Protein AF-0000000067801555 (afdb_homodimer)

Nearest PDB structures (foldseek):
  6cxb-assembly1_A  TM=4.066E-01  e=4.190E-01  Pseudomonas aeruginosa LESB58
  7xy1-assembly1_A  TM=2.053E-01  e=1.220E+00  Klebsiella phage Kp9
  8jmq-assembly1_B  TM=1.786E-01  e=8.708E-01  Asparagus officinalis
  6cxb-assembly1_A  TM=4.066E-01  e=2.885E-01  Pseudomonas aeruginosa LESB58
  6cl5-assembly2_F  TM=4.052E-01  e=6.369E-01  Pseudomonas aeruginosa LESB58

Foldseek 3Di:
DPPPPPPPPPPPPPPVPPPPPPPPPQPLPADPFVFPCCPDDPFQKTKTKDADADPQKDFDDKDWDKFAFDAQAKDKDKDKDADDQQKFWGMKMKMFGRNFKDKGWRDDHGGGRMTMMMIIGPHRDMGGGIMMIIMTHGDPPPD/DPPPPPPPPPPPPPPVPPPPPPPPPLPLPADPFPFPCCPDDPFQKTKTKDADADPQKDFDDKDWDKFAFDAQAKDKDKDKDADDQQKFWGMKMKMFGRNFKDKGWRDDHGGGRMTMMMIIGPHRDMGGGIMIIIMTHGDPPPD

Sequence (286 aa):
MMMLVVLLVTIAAAVHTNEGQEAKLLNYDAQDSHHFTDADEMGRASRRQWGSVGPDDRLISTTVHTMEALSFFINYQEVTYRGLENTNITMIRTTEPWGSTEVVLLDGGLYHNFVTLGFKSERSSSMTNMAIDIFATINCSNNMMMLVVLLVTIAAAVHTNEGQEAKLLNYDAQDSHHFTDADEMGRASRRQWGSVGPDDRLISTTVHTMEALSFFINYQEVTYRGLENTNITMIRTTEPWGSTEVVLLDGGLYHNFVTLGFKSERSSSMTNMAIDIFATINCSNN

pLDDT: mean 74.43, std 29.82, range [23.55, 98.81]

Solvent-accessible surface area (backbone atoms only — not comparable to full-atom values): 15604 Å² total; per-residue (Å²): 134,87,78,77,76,74,78,73,74,71,73,74,71,75,70,71,74,78,67,75,76,65,76,67,69,76,70,66,59,67,57,86,44,52,62,42,65,52,50,52,92,97,54,54,27,33,34,39,37,39,74,56,81,53,94,78,40,36,75,48,37,41,33,35,38,28,38,45,54,32,88,85,30,62,36,52,40,34,43,30,46,32,50,45,86,48,29,31,25,37,23,41,36,37,37,27,62,64,46,59,58,48,76,29,70,72,42,75,33,74,73,27,36,31,32,29,37,35,40,36,32,42,68,48,29,53,38,66,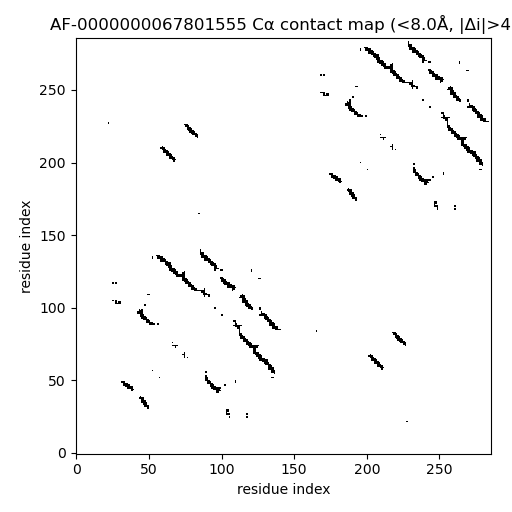56,32,35,38,38,36,25,24,33,71,58,72,72,86,118,134,84,78,74,76,72,75,72,72,70,72,73,72,75,70,73,72,80,66,75,75,62,78,68,71,75,70,66,58,68,57,86,46,51,63,41,65,53,52,55,92,97,55,52,27,34,34,37,34,37,74,57,82,53,94,78,42,38,76,47,37,41,34,35,38,28,37,45,53,31,89,85,29,62,38,51,40,35,41,31,46,33,50,46,86,48,28,31,25,36,23,42,37,37,39,27,63,64,47,60,58,48,77,27,68,72,41,75,34,73,73,26,36,30,32,29,38,35,39,35,33,40,67,49,29,53,38,65,56,30,35,38,39,36,25,24,33,71,57,73,72,85,116

Secondary structure (DSSP, 8-state):
---------------------------------EEE----TTS--EEEEEE---TT-EEEEEEEEEEPPBTTB--EEEEEEE--TTEEEEEEEEEESSS--EEEEEEE-TTSSEEEEEEEPPTT--EEEEEEEEEEEE-----/---------------------------------EEE----TT---EEEEEE---TT-EEEEEEEEEE--BTTB--EEEEEEE--TTEEEEEEEEEESSS--EEEEEEE-TTSSEEEEEEEPPTT--EEEEEEEEEEEE-----

Structure (mmCIF, N/CA/C/O backbone):
data_AF-0000000067801555-model_v1
#
loop_
_entity.id
_entity.type
_entity.pdbx_description
1 polymer 'Uncharacterized protein LOC118277185'
#
loop_
_atom_site.group_PDB
_atom_site.id
_atom_site.type_symbol
_atom_site.label_atom_id
_atom_site.label_alt_id
_atom_site.label_comp_id
_atom_site.label_asym_id
_atom_site.label_entity_id
_atom_site.label_seq_id
_atom_site.pdbx_PDB_ins_code
_atom_site.Cartn_x
_atom_site.Cartn_y
_atom_site.Cartn_z
_atom_site.occupancy
_atom_site.B_iso_or_equiv
_atom_site.auth_seq_id
_atom_site.auth_comp_id
_atom_site.auth_asym_id
_atom_site.auth_atom_id
_atom_site.pdbx_PDB_model_num
ATOM 1 N N . MET A 1 1 ? 64.5 -8.555 25.062 1 27.23 1 MET A N 1
ATOM 2 C CA . MET A 1 1 ? 63.656 -8.703 23.891 1 27.23 1 MET A CA 1
ATOM 3 C C . MET A 1 1 ? 62.188 -8.664 24.266 1 27.23 1 MET A C 1
ATOM 5 O O . MET A 1 1 ? 61.688 -9.531 24.984 1 27.23 1 MET A O 1
ATOM 9 N N . MET A 1 2 ? 61.594 -7.395 24.547 1 30.59 2 MET A N 1
ATOM 10 C CA . MET A 1 2 ? 60.281 -7.051 25.031 1 30.59 2 MET A CA 1
ATOM 11 C C . MET A 1 2 ? 59.219 -7.445 24.016 1 30.59 2 MET A C 1
ATOM 13 O O . MET A 1 2 ? 59.188 -6.93 22.906 1 30.59 2 MET A O 1
ATOM 17 N N . MET A 1 3 ? 58.812 -8.773 24.016 1 28.72 3 MET A N 1
ATOM 18 C CA . MET A 1 3 ? 57.875 -9.352 23.062 1 28.72 3 MET A CA 1
ATOM 19 C C . MET A 1 3 ? 56.5 -8.672 23.172 1 28.72 3 MET A C 1
ATOM 21 O O . MET A 1 3 ? 55.938 -8.602 24.25 1 28.72 3 MET A O 1
ATOM 25 N N . LEU A 1 4 ? 56.219 -7.73 22.281 1 32.25 4 LEU A N 1
ATOM 26 C CA . LEU A 1 4 ? 55 -6.922 22.078 1 32.25 4 LEU A CA 1
ATOM 27 C C . LEU A 1 4 ? 53.812 -7.809 21.797 1 32.25 4 LEU A C 1
ATOM 29 O O . LEU A 1 4 ? 53.781 -8.547 20.812 1 32.25 4 LEU A O 1
ATOM 33 N N . VAL A 1 5 ? 53.219 -8.391 22.828 1 31.47 5 VAL A N 1
ATOM 34 C CA . VAL A 1 5 ? 52.031 -9.234 22.75 1 31.47 5 VAL A CA 1
ATOM 35 C C . VAL A 1 5 ? 50.875 -8.453 22.125 1 31.47 5 VAL A C 1
ATOM 37 O O . VAL A 1 5 ? 50.469 -7.418 22.656 1 31.47 5 VAL A O 1
ATOM 40 N N . VAL A 1 6 ? 50.906 -8.383 20.797 1 30.48 6 VAL A N 1
ATOM 41 C CA . VAL A 1 6 ? 49.812 -7.754 20.047 1 30.48 6 VAL A CA 1
ATOM 42 C C . VAL A 1 6 ? 48.5 -8.445 20.359 1 30.48 6 VAL A C 1
ATOM 44 O O . VAL A 1 6 ? 48.375 -9.664 20.25 1 30.48 6 VAL A O 1
ATOM 47 N N . LEU A 1 7 ? 47.812 -7.965 21.375 1 27.56 7 LEU A N 1
ATOM 48 C CA . LEU A 1 7 ? 46.438 -8.367 21.766 1 27.56 7 LEU A CA 1
ATOM 49 C C . LEU A 1 7 ? 45.5 -8.32 20.562 1 27.56 7 LEU A C 1
ATOM 51 O O . LEU A 1 7 ? 45.25 -7.25 20 1 27.56 7 LEU A O 1
ATOM 55 N N . LEU A 1 8 ? 45.625 -9.344 19.719 1 25.41 8 LEU A N 1
ATOM 56 C CA . LEU A 1 8 ? 44.688 -9.477 18.594 1 25.41 8 LEU A CA 1
ATOM 57 C C . LEU A 1 8 ? 43.25 -9.547 19.078 1 25.41 8 LEU A C 1
ATOM 59 O O . LEU A 1 8 ? 42.906 -10.453 19.844 1 25.41 8 LEU A O 1
ATOM 63 N N . VAL A 1 9 ? 42.719 -8.383 19.344 1 32.47 9 VAL A N 1
ATOM 64 C CA . VAL A 1 9 ? 41.312 -8.32 19.656 1 32.47 9 VAL A CA 1
ATOM 65 C C . VAL A 1 9 ? 40.5 -8.977 18.547 1 32.47 9 VAL A C 1
ATOM 67 O O . VAL A 1 9 ? 40.562 -8.555 17.391 1 32.47 9 VAL A O 1
ATOM 70 N N . THR A 1 10 ? 40.469 -10.297 18.453 1 27.86 10 THR A N 1
ATOM 71 C CA . THR A 1 10 ? 39.594 -10.961 17.5 1 27.86 10 THR A CA 1
ATOM 72 C C . THR A 1 10 ? 38.156 -10.492 17.688 1 27.86 10 THR A C 1
ATOM 74 O O . THR A 1 10 ? 37.656 -10.438 18.797 1 27.86 10 THR A O 1
ATOM 77 N N . ILE A 1 11 ? 37.875 -9.359 17.031 1 28.36 11 ILE A N 1
ATOM 78 C CA . ILE A 1 11 ? 36.469 -8.977 16.891 1 28.36 11 ILE A CA 1
ATOM 79 C C . ILE A 1 11 ? 35.656 -10.195 16.469 1 28.36 11 ILE A C 1
ATOM 81 O O . ILE A 1 11 ? 35.969 -10.836 15.461 1 28.36 11 ILE A O 1
ATOM 85 N N . ALA A 1 12 ? 35.344 -11.023 17.344 1 25.58 12 ALA A N 1
ATOM 86 C CA . ALA A 1 12 ? 34.375 -12.047 17 1 25.58 12 ALA A CA 1
ATOM 87 C C . ALA A 1 12 ? 33.156 -11.445 16.266 1 25.58 12 ALA A C 1
ATOM 89 O O . ALA A 1 12 ? 32.5 -10.547 16.781 1 25.58 12 ALA A O 1
ATOM 90 N N . ALA A 1 13 ? 33.25 -11.281 14.969 1 26.75 13 ALA A N 1
ATOM 91 C CA . ALA A 1 13 ? 32.125 -11.055 14.086 1 26.75 13 ALA A CA 1
ATOM 92 C C . ALA A 1 13 ? 30.969 -12.008 14.414 1 26.75 13 ALA A C 1
ATOM 94 O O . ALA A 1 13 ? 31.109 -13.227 14.281 1 26.75 13 ALA A O 1
ATOM 95 N N . ALA A 1 14 ? 30.312 -11.797 15.531 1 26.69 14 ALA A N 1
ATOM 96 C CA . ALA A 1 14 ? 29.141 -12.672 15.664 1 26.69 14 ALA A CA 1
ATOM 97 C C . ALA A 1 14 ? 28.391 -12.773 14.344 1 26.69 14 ALA A C 1
ATOM 99 O O . ALA A 1 14 ? 27.938 -11.766 13.797 1 26.69 14 ALA A O 1
ATOM 100 N N . VAL A 1 15 ? 28.812 -13.516 13.406 1 25.48 15 VAL A N 1
ATOM 101 C CA . VAL A 1 15 ? 28.047 -14.023 12.273 1 25.48 15 VAL A CA 1
ATOM 102 C C . VAL A 1 15 ? 26.641 -14.43 12.742 1 25.48 15 VAL A C 1
ATOM 104 O O . VAL A 1 15 ? 26.5 -15.359 13.539 1 25.48 15 VAL A O 1
ATOM 107 N N . HIS A 1 16 ? 25.875 -13.477 13.266 1 27.91 16 HIS A N 1
ATOM 108 C CA . HIS A 1 16 ? 24.531 -14 13.539 1 27.91 16 HIS A CA 1
ATOM 109 C C . HIS A 1 16 ? 24.031 -14.859 12.383 1 27.91 16 HIS A C 1
ATOM 111 O O . HIS A 1 16 ? 24.203 -14.5 11.211 1 27.91 16 HIS A O 1
ATOM 117 N N . THR A 1 17 ? 24.25 -16.062 12.406 1 24.5 17 THR A N 1
ATOM 118 C CA . THR A 1 17 ? 23.609 -17.094 11.578 1 24.5 17 THR A CA 1
ATOM 119 C C . THR A 1 17 ? 22.219 -16.641 11.133 1 24.5 17 THR A C 1
ATOM 121 O O . THR A 1 17 ? 21.516 -15.938 11.875 1 24.5 17 THR A O 1
ATOM 124 N N . ASN A 1 18 ? 22.078 -16.328 9.883 1 24.42 18 ASN A N 1
ATOM 125 C CA . ASN A 1 18 ? 20.953 -16.094 8.984 1 24.42 18 ASN A CA 1
ATOM 126 C C . ASN A 1 18 ? 19.781 -17.016 9.297 1 24.42 18 ASN A C 1
ATOM 128 O O . ASN A 1 18 ? 19.766 -18.172 8.852 1 24.42 18 ASN A O 1
ATOM 132 N N . GLU A 1 19 ? 19.438 -17.188 10.555 1 26.19 19 GLU A N 1
ATOM 133 C CA . GLU A 1 19 ? 18.281 -18.047 10.797 1 26.19 19 GLU A CA 1
ATOM 134 C C . GLU A 1 19 ? 17.203 -17.844 9.719 1 26.19 19 GLU A C 1
ATOM 136 O O . GLU A 1 19 ? 17 -16.719 9.25 1 26.19 19 GLU A O 1
ATOM 141 N N . GLY A 1 20 ? 16.953 -18.828 8.906 1 23.55 20 GLY A N 1
ATOM 142 C CA . GLY A 1 20 ? 15.883 -19.031 7.945 1 23.55 20 GLY A CA 1
ATOM 143 C C . GLY A 1 20 ? 14.586 -18.344 8.344 1 23.55 20 GLY A C 1
ATOM 144 O O . GLY A 1 20 ? 14.023 -18.641 9.398 1 23.55 20 GLY A O 1
ATOM 145 N N . GLN A 1 21 ? 14.578 -17.109 8.305 1 24.38 21 GLN A N 1
ATOM 146 C CA . GLN A 1 21 ? 13.328 -16.438 8.664 1 24.38 21 GLN A CA 1
ATOM 147 C C . GLN A 1 21 ? 12.125 -17.25 8.203 1 24.38 21 GLN A C 1
ATOM 149 O O . GLN A 1 21 ? 11.891 -17.406 7.004 1 24.38 21 GLN A O 1
ATOM 154 N N . GLU A 1 22 ? 11.789 -18.391 8.836 1 24.69 22 GLU A N 1
ATOM 155 C CA . GLU A 1 22 ? 10.539 -19.109 8.602 1 24.69 22 GLU A CA 1
ATOM 156 C C . GLU A 1 22 ? 9.414 -18.156 8.219 1 24.69 22 GLU A C 1
ATOM 158 O O . GLU A 1 22 ? 9.305 -17.062 8.766 1 24.69 22 GLU A O 1
ATOM 163 N N . ALA A 1 23 ? 8.93 -18.172 7.027 1 26.39 23 ALA A N 1
ATOM 164 C CA . ALA A 1 23 ? 7.645 -17.562 6.711 1 26.39 23 ALA A CA 1
ATOM 165 C C . ALA A 1 23 ? 6.707 -17.594 7.918 1 26.39 23 ALA A C 1
ATOM 167 O O . ALA A 1 23 ? 6.391 -18.672 8.43 1 26.39 23 ALA A O 1
ATOM 168 N N . LYS A 1 24 ? 6.949 -16.844 8.891 1 28.97 24 LYS A N 1
ATOM 169 C CA . LYS A 1 24 ? 5.941 -16.844 9.953 1 28.97 24 LYS A CA 1
ATOM 170 C C . LYS A 1 24 ? 4.562 -17.188 9.391 1 28.97 24 LYS A C 1
ATOM 172 O O . LYS A 1 24 ? 4.066 -16.516 8.492 1 28.97 24 LYS A O 1
ATOM 177 N N . LEU A 1 25 ? 4.18 -18.312 9.258 1 25.44 25 LEU A N 1
ATOM 178 C CA . LEU A 1 25 ? 2.779 -18.656 9.07 1 25.44 25 LEU A CA 1
ATOM 179 C C . LEU A 1 25 ? 1.862 -17.578 9.625 1 25.44 25 LEU A C 1
ATOM 181 O O . LEU A 1 25 ? 2.004 -17.172 10.773 1 25.44 25 LEU A O 1
ATOM 185 N N . LEU A 1 26 ? 1.582 -16.641 8.727 1 32.19 26 LEU A N 1
ATOM 186 C CA . LEU A 1 26 ? 0.62 -15.57 8.984 1 32.19 26 LEU A CA 1
ATOM 187 C C . LEU A 1 26 ? -0.418 -16.016 10.008 1 32.19 26 LEU A C 1
ATOM 189 O O . LEU A 1 26 ? -1.128 -17 9.797 1 32.19 26 LEU A O 1
ATOM 193 N N . ASN A 1 27 ? 0.03 -16.172 11.25 1 28.5 27 ASN A N 1
ATOM 194 C CA . ASN A 1 27 ? -1.05 -16.344 12.211 1 28.5 27 ASN A CA 1
ATOM 195 C C . ASN A 1 27 ? -2.129 -15.273 12.039 1 28.5 27 ASN A C 1
ATOM 197 O O . ASN A 1 27 ? -1.919 -14.109 12.383 1 28.5 27 ASN A O 1
ATOM 201 N N . TYR A 1 28 ? -2.932 -15.398 11.023 1 32.59 28 TYR A N 1
ATOM 202 C CA . TYR A 1 28 ? -4.168 -14.641 10.852 1 32.59 28 TYR A CA 1
ATOM 203 C C . TYR A 1 28 ? -4.973 -14.617 12.148 1 32.59 28 TYR A C 1
ATOM 205 O O . TYR A 1 28 ? -6.008 -15.281 12.258 1 32.59 28 TYR A O 1
ATOM 213 N N . ASP A 1 29 ? -4.266 -14.75 13.258 1 30.52 29 ASP A N 1
ATOM 214 C CA . ASP A 1 29 ? -5.109 -14.57 14.438 1 30.52 29 ASP A CA 1
ATOM 215 C C . ASP A 1 29 ? -5.844 -13.234 14.391 1 30.52 29 ASP A C 1
ATOM 217 O O . ASP A 1 29 ? -5.219 -12.18 14.258 1 30.52 29 ASP A O 1
ATOM 221 N N . ALA A 1 30 ? -7.043 -13.234 13.938 1 32.69 30 ALA A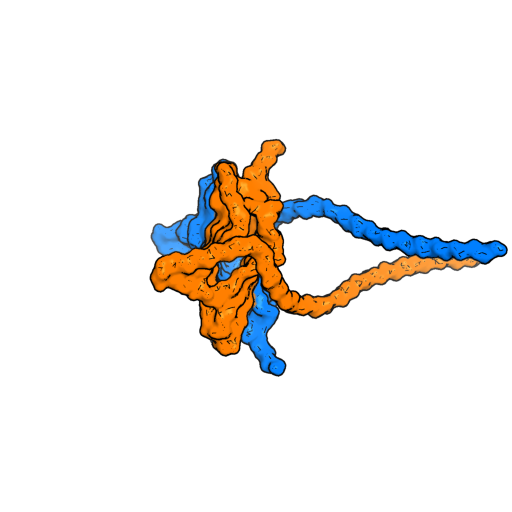 N 1
ATOM 222 C CA . ALA A 1 30 ? -8.016 -12.156 13.805 1 32.69 30 ALA A CA 1
ATOM 223 C C . ALA A 1 30 ? -8 -11.242 15.023 1 32.69 30 ALA A C 1
ATOM 225 O O . ALA A 1 30 ? -8.25 -11.688 16.141 1 32.69 30 ALA A O 1
ATOM 226 N N . GLN A 1 31 ? -7.094 -10.398 15.125 1 31.16 31 GLN A N 1
ATOM 227 C CA . GLN A 1 31 ? -7.426 -9.391 16.125 1 31.16 31 GLN A CA 1
ATOM 228 C C . GLN A 1 31 ? -8.867 -8.922 15.977 1 31.16 31 GLN A C 1
ATOM 230 O O . GLN A 1 31 ? -9.422 -8.945 14.875 1 31.16 31 GLN A O 1
ATOM 235 N N . ASP A 1 32 ? -9.57 -8.688 17.062 1 33.19 32 ASP A N 1
ATOM 236 C CA . ASP A 1 32 ? -10.992 -8.383 17.188 1 33.19 32 ASP A CA 1
ATOM 237 C C . ASP A 1 32 ? -11.422 -7.324 16.188 1 33.19 32 ASP A C 1
ATOM 239 O O . ASP A 1 32 ? -11.258 -6.125 16.422 1 33.19 32 ASP A O 1
ATOM 243 N N . SER A 1 33 ? -11.023 -7.48 14.969 1 39.03 33 SER A N 1
ATOM 244 C CA . SER A 1 33 ? -11.719 -6.648 13.992 1 39.03 33 SER A CA 1
ATOM 245 C C . SER A 1 33 ? -13.227 -6.816 14.094 1 39.03 33 SER A C 1
ATOM 247 O O . SER A 1 33 ? -13.727 -7.926 14.32 1 39.03 33 SER A O 1
ATOM 249 N N . HIS A 1 34 ? -13.859 -5.863 14.625 1 38.94 34 HIS A N 1
ATOM 250 C CA . HIS A 1 34 ? -15.289 -5.992 14.375 1 38.94 34 HIS A CA 1
ATOM 251 C C . HIS A 1 34 ? -15.57 -6.227 12.898 1 38.94 34 HIS A C 1
ATOM 253 O O . HIS A 1 34 ? -15.148 -5.441 12.047 1 38.94 34 HIS A O 1
ATOM 259 N N . HIS A 1 35 ? -15.398 -7.441 12.617 1 42.06 35 HIS A N 1
ATOM 260 C CA . HIS A 1 35 ? -15.859 -7.824 11.281 1 42.06 35 HIS A CA 1
ATOM 261 C C . HIS A 1 35 ? -17.25 -7.273 11.008 1 42.06 35 HIS A C 1
ATOM 263 O O . HIS A 1 35 ? -18.203 -7.574 11.742 1 42.06 35 HIS A O 1
ATOM 269 N N . PHE A 1 36 ? -17.312 -6.066 10.703 1 37.53 36 PHE A N 1
ATOM 270 C CA . PHE A 1 36 ? -18.641 -5.809 10.164 1 37.53 36 PHE A CA 1
ATOM 271 C C . PHE A 1 36 ? -18.859 -6.574 8.859 1 37.53 36 PHE A C 1
ATOM 273 O O . PHE A 1 36 ? -18.047 -6.469 7.934 1 37.53 36 PHE A O 1
ATOM 280 N N . THR A 1 37 ? -18.953 -7.781 9.047 1 39.34 37 THR A N 1
ATOM 281 C CA . THR A 1 37 ? -19.453 -8.422 7.832 1 39.34 37 THR A CA 1
ATOM 282 C C . THR A 1 37 ? -20.656 -7.668 7.273 1 39.34 37 THR A C 1
ATOM 284 O O . THR A 1 37 ? -21.781 -7.832 7.758 1 39.34 37 THR A O 1
ATOM 287 N N . ASP A 1 38 ? -20.703 -6.395 7.395 1 34.19 38 ASP A N 1
ATOM 288 C CA . ASP A 1 38 ? -21.891 -5.961 6.668 1 34.19 38 ASP A CA 1
ATOM 289 C C . ASP A 1 38 ? -21.828 -6.398 5.203 1 34.19 38 ASP A C 1
ATOM 291 O O . ASP A 1 38 ? -21.016 -5.887 4.434 1 34.19 38 ASP A O 1
ATOM 295 N N . ALA A 1 39 ? -21.844 -7.66 5 1 36.66 39 ALA A N 1
ATOM 296 C CA . ALA A 1 39 ? -22.344 -7.98 3.664 1 36.66 39 ALA A CA 1
ATOM 297 C C . ALA A 1 39 ? -23.391 -6.973 3.207 1 36.66 39 ALA A C 1
ATOM 299 O O . ALA A 1 39 ? -24.469 -6.871 3.803 1 36.66 39 ALA A O 1
ATOM 300 N N . ASP A 1 40 ? -23.297 -5.754 3.1 1 40.44 40 ASP A N 1
ATOM 301 C CA . ASP A 1 40 ? -24.5 -5.086 2.623 1 40.44 40 ASP A CA 1
ATOM 302 C C . ASP A 1 40 ? -25.312 -6.004 1.708 1 40.44 40 ASP A C 1
ATOM 304 O O . ASP A 1 40 ? -24.766 -6.949 1.13 1 40.44 40 ASP A O 1
ATOM 308 N N . GLU A 1 41 ? -26.641 -5.402 1.353 1 39.19 41 GLU A N 1
ATOM 309 C CA . GLU A 1 41 ? -27.812 -6.043 0.749 1 39.19 41 GLU A CA 1
ATOM 310 C C . GLU A 1 41 ? -27.391 -7.078 -0.291 1 39.19 41 GLU A C 1
ATOM 312 O O . GLU A 1 41 ? -27.844 -8.227 -0.241 1 39.19 41 GLU A O 1
ATOM 317 N N . MET A 1 42 ? -27.406 -6.836 -1.573 1 43.22 42 MET A N 1
ATOM 318 C CA . MET A 1 42 ? -27.562 -7.738 -2.709 1 43.22 42 MET A CA 1
ATOM 319 C C . MET A 1 42 ? -26.203 -8.242 -3.199 1 43.22 42 MET A C 1
ATOM 321 O O . MET A 1 42 ? -26.141 -9.07 -4.109 1 43.22 42 MET A O 1
ATOM 325 N N . GLY A 1 43 ? -24.688 -7.797 -2.258 1 53.56 43 GLY A N 1
ATOM 326 C CA . GLY A 1 43 ? -23.438 -8.055 -2.953 1 53.56 43 GLY A CA 1
ATOM 327 C C . GLY A 1 43 ? -22.328 -8.531 -2.035 1 53.56 43 GLY A C 1
ATOM 328 O O . GLY A 1 43 ? -22.469 -8.477 -0.811 1 53.56 43 GLY A O 1
ATOM 329 N N . ARG A 1 44 ? -21.375 -9.594 -2.373 1 73 44 ARG A N 1
ATOM 330 C CA . ARG A 1 44 ? -20.266 -10.43 -1.911 1 73 44 ARG A CA 1
ATOM 331 C C . ARG A 1 44 ? -19.125 -9.578 -1.353 1 73 44 ARG A C 1
ATOM 333 O O . ARG A 1 44 ? -18.078 -10.102 -0.982 1 73 44 ARG A O 1
ATOM 340 N N . ALA A 1 45 ? -19.531 -8.172 -0.931 1 81.5 45 ALA A N 1
ATOM 341 C CA . ALA A 1 45 ? -18.469 -7.309 -0.451 1 81.5 45 ALA A CA 1
ATOM 342 C C . ALA A 1 45 ? -18.172 -7.555 1.027 1 81.5 45 ALA A C 1
ATOM 344 O O . ALA A 1 45 ? -19.094 -7.82 1.806 1 81.5 45 ALA A O 1
ATOM 345 N N . SER A 1 46 ? -16.844 -7.586 1.445 1 90.44 46 SER A N 1
ATOM 346 C CA . SER A 1 46 ? -16.391 -7.715 2.828 1 90.44 46 SER A CA 1
ATOM 347 C C . SER A 1 46 ? -15.758 -6.422 3.328 1 90.44 46 SER A C 1
ATOM 349 O O . SER A 1 46 ? -14.969 -5.797 2.619 1 90.44 46 SER A O 1
ATOM 351 N N . ARG A 1 47 ? -16.266 -5.953 4.5 1 92.81 47 ARG A N 1
ATOM 352 C CA . ARG A 1 47 ? -15.727 -4.754 5.137 1 92.81 47 ARG A CA 1
ATOM 353 C C . ARG A 1 47 ? -15.211 -5.062 6.535 1 92.81 47 ARG A C 1
ATOM 355 O O . ARG A 1 47 ? -15.859 -5.766 7.309 1 92.81 47 ARG A O 1
ATOM 362 N N . ARG A 1 48 ? -14.016 -4.664 6.781 1 94.69 48 ARG A N 1
ATOM 363 C CA . ARG A 1 48 ? -13.438 -4.762 8.117 1 94.69 48 ARG A CA 1
ATOM 364 C C . ARG A 1 48 ? -12.984 -3.393 8.617 1 94.69 48 ARG A C 1
ATOM 366 O O . ARG A 1 48 ? -12.547 -2.549 7.836 1 94.69 48 ARG A O 1
ATOM 373 N N . GLN A 1 49 ? -13.195 -3.244 9.891 1 94.75 49 GLN A N 1
ATOM 374 C CA . GLN A 1 49 ? -12.805 -1.973 10.484 1 94.75 49 GLN A CA 1
ATOM 375 C C . GLN A 1 49 ? -12.211 -2.178 11.875 1 94.75 49 GLN A C 1
ATOM 377 O O . GLN A 1 49 ? -12.719 -2.982 12.664 1 94.75 49 GLN A O 1
ATOM 382 N N . TRP A 1 50 ? -11.156 -1.596 12.102 1 97.25 50 TRP A N 1
ATOM 383 C CA . TRP A 1 50 ? -10.531 -1.5 13.414 1 97.25 50 TRP A CA 1
ATOM 384 C C . TRP A 1 50 ? -10.531 -0.06 13.914 1 97.25 50 TRP A C 1
ATOM 386 O O . TRP A 1 50 ? -10.148 0.857 13.188 1 97.25 50 TRP A O 1
ATOM 396 N N . GLY A 1 51 ? -11 0.113 15.086 1 97.31 51 GLY A N 1
ATOM 397 C CA . GLY A 1 51 ? -11.008 1.444 15.672 1 97.31 51 GLY A CA 1
ATOM 398 C C . GLY A 1 51 ? -12.172 2.299 15.211 1 97.31 51 GLY A C 1
ATOM 399 O O . GLY A 1 51 ? -13.117 1.792 14.609 1 97.31 51 GLY A O 1
ATOM 400 N N . SER A 1 52 ? -12.141 3.561 15.633 1 95.19 52 SER A N 1
ATOM 401 C CA . SER A 1 52 ? -13.148 4.555 15.281 1 95.19 52 SER A CA 1
ATOM 402 C C . SER A 1 52 ? -12.523 5.938 15.109 1 95.19 52 SER A C 1
ATOM 404 O O . SER A 1 52 ? -11.484 6.23 15.695 1 95.19 52 SER A O 1
ATOM 406 N N . VAL A 1 53 ? -13.234 6.668 14.242 1 93.94 53 VAL A N 1
ATOM 407 C CA . VAL A 1 53 ? -12.727 8 13.945 1 93.94 53 VAL A CA 1
ATOM 408 C C . VAL A 1 53 ? -13.18 8.984 15.016 1 93.94 53 VAL A C 1
ATOM 410 O O . VAL A 1 53 ? -14.367 9.062 15.336 1 93.94 53 VAL A O 1
ATOM 413 N N . GLY A 1 54 ? -12.25 9.648 15.641 1 92.62 54 GLY A N 1
ATOM 414 C CA . GLY A 1 54 ? -12.57 10.719 16.578 1 92.62 54 GLY A CA 1
ATOM 415 C C . GLY A 1 54 ? -12.719 12.07 15.898 1 92.62 54 GLY A C 1
ATOM 416 O O . GLY A 1 54 ? -12.508 12.188 14.695 1 92.62 54 GLY A O 1
ATOM 417 N N . PRO A 1 55 ? -13.102 13.062 16.703 1 91.25 55 PRO A N 1
ATOM 418 C CA . PRO A 1 55 ? -13.383 14.391 16.156 1 91.25 55 PRO A CA 1
ATOM 419 C C . PRO A 1 55 ? -12.156 15.023 15.492 1 91.25 55 PRO A C 1
ATOM 421 O O . PRO A 1 55 ? -12.297 15.773 14.523 1 91.25 55 PRO A O 1
ATOM 424 N N . ASP A 1 56 ? -10.953 14.711 15.961 1 90.88 56 ASP A N 1
ATOM 425 C CA . ASP A 1 56 ? -9.734 15.352 15.453 1 90.88 56 ASP A CA 1
ATOM 426 C C . ASP A 1 56 ? -9.031 14.453 14.445 1 90.88 56 ASP A C 1
ATOM 428 O O . ASP A 1 56 ? -7.957 14.797 13.938 1 90.88 56 ASP A O 1
ATOM 432 N N . ASP A 1 57 ? -9.688 13.344 14.195 1 93.88 57 ASP A N 1
ATOM 433 C CA . ASP A 1 57 ? -9.07 12.398 13.273 1 93.88 57 ASP A CA 1
ATOM 434 C C . ASP A 1 57 ? -9.312 12.805 11.82 1 93.88 57 ASP A C 1
ATOM 436 O O . ASP A 1 57 ? -10.305 13.461 11.508 1 93.88 57 ASP A O 1
ATOM 440 N N . ARG A 1 58 ? -8.359 12.484 11.008 1 93.88 58 ARG A N 1
ATOM 441 C CA . ARG A 1 58 ? -8.477 12.734 9.57 1 93.88 58 ARG A CA 1
ATOM 442 C C . ARG A 1 58 ? -8.086 11.5 8.773 1 93.88 58 ARG A C 1
ATOM 444 O O . ARG A 1 58 ? -7.305 10.664 9.242 1 93.88 58 ARG A O 1
ATOM 451 N N . LEU A 1 59 ? -8.766 11.438 7.559 1 96.56 59 LEU A N 1
ATOM 452 C CA . LEU A 1 59 ? -8.281 10.477 6.578 1 96.56 59 LEU A CA 1
ATOM 453 C C . LEU A 1 59 ? -6.883 10.852 6.094 1 96.56 59 LEU A C 1
ATOM 455 O O . LEU A 1 59 ? -6.688 11.922 5.52 1 96.56 59 LEU A O 1
ATOM 459 N N . ILE A 1 60 ? -5.918 10.016 6.379 1 96.19 60 ILE A N 1
ATOM 460 C CA . ILE A 1 60 ? -4.551 10.406 6.055 1 96.19 60 ILE A CA 1
ATOM 461 C C . ILE A 1 60 ? -4.078 9.656 4.812 1 96.19 60 ILE A C 1
ATOM 463 O O . ILE A 1 60 ? -3.213 10.133 4.078 1 96.19 60 ILE A O 1
ATOM 467 N N . SER A 1 61 ? -4.609 8.461 4.566 1 97.62 61 SER A N 1
ATOM 468 C CA . SER A 1 61 ? -4.176 7.641 3.439 1 97.62 61 SER A CA 1
ATOM 469 C C . SER A 1 61 ? -5.312 6.766 2.924 1 97.62 61 SER A C 1
ATOM 471 O O . SER A 1 61 ? -6.086 6.215 3.713 1 97.62 61 SER A O 1
ATOM 473 N N . THR A 1 62 ? -5.41 6.656 1.624 1 98.12 62 THR A N 1
ATOM 474 C CA . THR A 1 62 ? -6.301 5.719 0.951 1 98.12 62 THR A CA 1
ATOM 475 C C . THR A 1 62 ? -5.535 4.887 -0.076 1 98.12 62 THR A C 1
ATOM 477 O O . THR A 1 62 ? -4.703 5.422 -0.817 1 98.12 62 THR A O 1
ATOM 480 N N . THR A 1 63 ? -5.742 3.621 -0.036 1 98.5 63 THR A N 1
ATOM 481 C CA . THR A 1 63 ? -5.086 2.705 -0.961 1 98.5 63 THR A CA 1
ATOM 482 C C . THR A 1 63 ? -6.098 1.752 -1.589 1 98.5 63 THR A C 1
ATOM 484 O O . THR A 1 63 ? -6.996 1.252 -0.905 1 98.5 63 THR A O 1
ATOM 487 N N . VAL A 1 64 ? -5.977 1.611 -2.875 1 98.25 64 VAL A N 1
ATOM 488 C CA . VAL A 1 64 ? -6.648 0.513 -3.561 1 98.25 64 VAL A CA 1
ATOM 489 C C . VAL A 1 64 ? -5.617 -0.506 -4.039 1 98.25 64 VAL A C 1
ATOM 491 O O . VAL A 1 64 ? -4.75 -0.187 -4.855 1 98.25 64 VAL A O 1
ATOM 494 N N . HIS A 1 65 ? -5.75 -1.665 -3.479 1 98.5 65 HIS A N 1
ATOM 495 C CA . HIS A 1 65 ? -4.75 -2.695 -3.73 1 98.5 65 HIS A CA 1
ATOM 496 C C . HIS A 1 65 ? -5.348 -3.875 -4.484 1 98.5 65 HIS A C 1
ATOM 498 O O . HIS A 1 65 ? -6.438 -4.348 -4.148 1 98.5 65 HIS A O 1
ATOM 504 N N . THR A 1 66 ? -4.652 -4.254 -5.543 1 97.69 66 THR A N 1
ATOM 505 C CA . THR A 1 66 ? -5.039 -5.43 -6.316 1 97.69 66 THR A CA 1
ATOM 506 C C . THR A 1 66 ? -3.904 -6.453 -6.344 1 97.69 66 THR A C 1
ATOM 508 O O . THR A 1 66 ? -2.756 -6.105 -6.629 1 97.69 66 THR A O 1
ATOM 511 N N . MET A 1 67 ? -4.227 -7.621 -5.973 1 97.31 67 MET A N 1
ATOM 512 C CA . MET A 1 67 ? -3.354 -8.789 -6.062 1 97.31 67 MET A CA 1
ATOM 513 C C . MET A 1 67 ? -3.762 -9.68 -7.23 1 97.31 67 MET A C 1
ATOM 515 O O . MET A 1 67 ? -4.906 -10.133 -7.301 1 97.31 67 MET A O 1
ATOM 519 N N . GLU A 1 68 ? -2.781 -9.906 -8.07 1 94.44 68 GLU A N 1
ATOM 520 C CA . GLU A 1 68 ? -3.098 -10.734 -9.227 1 94.44 68 GLU A CA 1
ATOM 521 C C . GLU A 1 68 ? -3.24 -12.203 -8.836 1 94.44 68 GLU A C 1
ATOM 523 O O . GLU A 1 68 ? -2.654 -12.648 -7.848 1 94.44 68 GLU A O 1
ATOM 528 N N . ALA A 1 69 ? -4.027 -12.914 -9.625 1 94.69 69 ALA A N 1
ATOM 529 C CA . ALA A 1 69 ? -4.219 -14.336 -9.383 1 94.69 69 ALA A CA 1
ATOM 530 C C . ALA A 1 69 ? -2.951 -15.125 -9.703 1 94.69 69 ALA A C 1
ATOM 532 O O . ALA A 1 69 ? -2.23 -14.789 -10.648 1 94.69 69 ALA A O 1
ATOM 533 N N . LEU A 1 70 ? -2.686 -16.125 -8.867 1 89.62 70 LEU A N 1
ATOM 534 C CA . LEU A 1 70 ? -1.67 -17.125 -9.18 1 89.62 70 LEU A CA 1
ATOM 535 C C . LEU A 1 70 ? -2.314 -18.438 -9.586 1 89.62 70 LEU A C 1
ATOM 537 O O . LEU A 1 70 ? -3.232 -18.922 -8.914 1 89.62 70 LEU A O 1
ATOM 541 N N . SER A 1 71 ? -1.799 -18.906 -10.68 1 88.12 71 SER A N 1
ATOM 542 C CA . SER A 1 71 ? -2.383 -20.156 -11.164 1 88.12 71 SER A CA 1
ATOM 543 C C . SER A 1 71 ? -2.205 -21.281 -10.148 1 88.12 71 SER A C 1
ATOM 545 O O . SER A 1 71 ? -1.081 -21.594 -9.742 1 88.12 71 SER A O 1
ATOM 547 N N . PHE A 1 72 ? -3.324 -21.812 -9.688 1 89.62 72 PHE A N 1
ATOM 548 C CA . PHE A 1 72 ? -3.432 -23 -8.867 1 89.62 72 PHE A CA 1
ATOM 549 C C . PHE A 1 72 ? -2.947 -22.734 -7.445 1 89.62 72 PHE A C 1
ATOM 551 O O . PHE A 1 72 ? -2.775 -23.656 -6.652 1 89.62 72 PHE A O 1
ATOM 558 N N . PHE A 1 73 ? -2.637 -21.531 -7.195 1 89.12 73 PHE A N 1
ATOM 559 C CA . PHE A 1 73 ? -2.102 -21.234 -5.871 1 89.12 73 PHE A CA 1
ATOM 560 C C . PHE A 1 73 ? -2.895 -20.125 -5.203 1 89.12 73 PHE A C 1
ATOM 562 O O . PHE A 1 73 ? -3.678 -19.438 -5.859 1 89.12 73 PHE A O 1
ATOM 569 N N . ILE A 1 74 ? -2.781 -20.078 -3.887 1 92.31 74 ILE A N 1
ATOM 570 C CA . ILE A 1 74 ? -3.232 -18.953 -3.08 1 92.31 74 ILE A CA 1
ATOM 571 C C . ILE A 1 74 ? -2.158 -17.875 -3.064 1 92.31 74 ILE A C 1
ATOM 573 O O . ILE A 1 74 ? -0.971 -18.156 -2.914 1 92.31 74 ILE A O 1
ATOM 577 N N . ASN A 1 75 ? -2.572 -16.688 -3.379 1 93.38 75 ASN A N 1
ATOM 578 C CA . ASN A 1 75 ? -1.65 -15.562 -3.279 1 93.38 75 ASN A CA 1
ATOM 579 C C . ASN A 1 75 ? -1.72 -14.898 -1.907 1 93.38 75 ASN A C 1
ATOM 581 O O . ASN A 1 75 ? -2.807 -14.578 -1.421 1 93.38 75 ASN A O 1
ATOM 585 N N . TYR A 1 76 ? -0.568 -14.773 -1.258 1 95.38 76 TYR A N 1
ATOM 586 C CA . TYR A 1 76 ? -0.399 -14.055 -0 1 95.38 76 TYR A CA 1
ATOM 587 C C . TYR A 1 76 ? 0.412 -12.781 -0.206 1 95.38 76 TYR A C 1
ATOM 589 O O . TYR A 1 76 ? 1.469 -12.812 -0.842 1 95.38 76 TYR A O 1
ATOM 597 N N . GLN A 1 77 ? -0.103 -11.703 0.292 1 97.75 77 GLN A N 1
ATOM 598 C CA . GLN A 1 77 ? 0.658 -10.461 0.26 1 97.75 77 GLN A CA 1
ATOM 599 C C . GLN A 1 77 ? 0.478 -9.672 1.554 1 97.75 77 GLN A C 1
ATOM 601 O O . GLN A 1 77 ? -0.535 -9.812 2.24 1 97.75 77 GLN A O 1
ATOM 606 N N . GLU A 1 78 ? 1.487 -8.859 1.875 1 98.38 78 GLU A N 1
ATOM 607 C CA . GLU A 1 78 ? 1.436 -7.906 2.977 1 98.38 78 GLU A CA 1
ATOM 608 C C . GLU A 1 78 ? 1.671 -6.48 2.482 1 98.38 78 GLU A C 1
ATOM 610 O O . GLU A 1 78 ? 2.518 -6.25 1.615 1 98.38 78 GLU A O 1
ATOM 615 N N . VAL A 1 79 ? 0.881 -5.609 2.965 1 98.62 79 VAL A N 1
ATOM 616 C CA . VAL A 1 79 ? 1.065 -4.184 2.699 1 98.62 79 VAL A CA 1
ATOM 617 C C . VAL A 1 79 ? 1.245 -3.432 4.016 1 98.62 79 VAL A C 1
ATOM 619 O O . VAL A 1 79 ? 0.44 -3.578 4.938 1 98.62 79 VAL A O 1
ATOM 622 N N . THR A 1 80 ? 2.287 -2.672 4.121 1 98.75 80 THR A N 1
ATOM 623 C CA . THR A 1 80 ? 2.545 -1.852 5.297 1 98.75 80 THR A CA 1
ATOM 624 C C . THR A 1 80 ? 2.486 -0.367 4.945 1 98.75 80 THR A C 1
ATOM 626 O O . THR A 1 80 ? 3.117 0.074 3.984 1 98.75 80 THR A O 1
ATOM 629 N N . TYR A 1 81 ? 1.636 0.298 5.602 1 98.75 81 TYR A N 1
ATOM 630 C CA . TYR A 1 81 ? 1.645 1.757 5.621 1 98.75 81 TYR A CA 1
ATOM 631 C C . TYR A 1 81 ? 2.42 2.281 6.824 1 98.75 81 TYR A C 1
ATOM 633 O O . TYR A 1 81 ? 2.25 1.789 7.941 1 98.75 81 TYR A O 1
ATOM 641 N N . ARG A 1 82 ? 3.236 3.309 6.551 1 98.75 82 ARG A N 1
ATOM 642 C CA . ARG A 1 82 ? 3.873 4.039 7.645 1 98.75 82 ARG A CA 1
ATOM 643 C C . ARG A 1 82 ? 3.832 5.543 7.395 1 98.75 82 ARG A C 1
ATOM 645 O O . ARG A 1 82 ? 4.215 6.008 6.32 1 98.75 82 ARG A O 1
ATOM 652 N N . GLY A 1 83 ? 3.316 6.238 8.359 1 97.12 83 GLY A N 1
ATOM 653 C CA . GLY A 1 83 ? 3.285 7.691 8.305 1 97.12 83 GLY A CA 1
ATOM 654 C C . GLY A 1 83 ? 4.355 8.352 9.156 1 97.12 83 GLY A C 1
ATOM 655 O O . GLY A 1 83 ? 5.312 7.695 9.57 1 97.12 83 GLY A O 1
ATOM 656 N N . LEU A 1 84 ? 4.184 9.656 9.344 1 92.75 84 LEU A N 1
ATOM 657 C CA . LEU A 1 84 ? 5.086 10.43 10.188 1 92.75 84 LEU A CA 1
ATOM 658 C C . LEU A 1 84 ? 5.121 9.867 11.609 1 92.75 84 LEU A C 1
ATOM 660 O O . LEU A 1 84 ? 4.164 9.227 12.047 1 92.75 84 LEU A O 1
ATOM 664 N N . GLU A 1 85 ? 6.16 10.188 12.305 1 92.19 85 GLU A N 1
ATOM 665 C CA . GLU A 1 85 ? 6.328 9.688 13.664 1 92.19 85 GLU A CA 1
ATOM 666 C C . GLU A 1 85 ? 5.207 10.18 14.578 1 92.19 85 GLU A C 1
ATOM 668 O O . GLU A 1 85 ? 4.766 9.453 15.477 1 92.19 85 GLU A O 1
ATOM 673 N N . ASN A 1 86 ? 4.746 11.297 14.328 1 92.31 86 ASN A N 1
ATOM 674 C CA . ASN A 1 86 ? 3.725 11.875 15.195 1 92.31 86 ASN A CA 1
ATOM 675 C C . ASN A 1 86 ? 2.318 11.508 14.727 1 92.31 86 ASN A C 1
ATOM 677 O O . ASN A 1 86 ? 1.334 12.086 15.195 1 92.31 86 ASN A O 1
ATOM 681 N N . THR A 1 87 ? 2.309 10.664 13.82 1 94.25 87 THR A N 1
ATOM 682 C CA . THR A 1 87 ? 1.025 10.133 13.375 1 94.25 87 THR A CA 1
ATOM 683 C C . THR A 1 87 ? 0.515 9.07 14.344 1 94.25 87 THR A C 1
ATOM 685 O O . THR A 1 87 ? 1.277 8.211 14.781 1 94.25 87 THR A O 1
ATOM 688 N N . ASN A 1 88 ? -0.723 9.172 14.727 1 96.31 88 ASN A N 1
ATOM 689 C CA . ASN A 1 88 ? -1.41 8.188 15.547 1 96.31 88 ASN A CA 1
ATOM 690 C C . ASN A 1 88 ? -2.648 7.637 14.852 1 96.31 88 ASN A C 1
ATOM 692 O O . ASN A 1 88 ? -3.682 8.305 14.789 1 96.31 88 ASN A O 1
ATOM 696 N N . ILE A 1 89 ? -2.537 6.367 14.328 1 97.69 89 ILE A N 1
ATOM 697 C CA . ILE A 1 89 ? -3.645 5.781 13.578 1 97.69 89 ILE A CA 1
ATOM 698 C C . ILE A 1 89 ? -4.812 5.508 14.523 1 97.69 89 ILE A C 1
ATOM 700 O O . ILE A 1 89 ? -4.629 4.945 15.602 1 97.69 89 ILE A O 1
ATOM 704 N N . THR A 1 90 ? -6 5.859 14.125 1 98 90 THR A N 1
ATOM 705 C CA . THR A 1 90 ? -7.156 5.73 15.008 1 98 90 THR A CA 1
ATOM 706 C C . THR A 1 90 ? -8.188 4.777 14.406 1 98 90 THR A C 1
ATOM 708 O O . THR A 1 90 ? -8.992 4.188 15.125 1 98 90 THR A O 1
ATOM 711 N N . MET A 1 91 ? -8.133 4.656 13.164 1 98.19 91 MET A N 1
ATOM 712 C CA . MET A 1 91 ? -9.07 3.738 12.523 1 98.19 91 MET A CA 1
ATOM 713 C C . MET A 1 91 ? -8.492 3.191 11.219 1 98.19 91 MET A C 1
ATOM 715 O O . MET A 1 91 ? -7.852 3.922 10.461 1 98.19 91 MET A O 1
ATOM 719 N N . ILE A 1 92 ? -8.672 1.942 10.953 1 98.31 92 ILE A N 1
ATOM 720 C CA . ILE A 1 92 ? -8.367 1.26 9.703 1 98.31 92 ILE A CA 1
ATOM 721 C C . ILE A 1 92 ? -9.625 0.618 9.141 1 98.31 92 ILE A C 1
ATOM 723 O O . ILE A 1 92 ? -10.352 -0.08 9.852 1 98.31 92 ILE A O 1
ATOM 727 N N . ARG A 1 93 ? -9.883 0.909 7.91 1 97.69 93 ARG A N 1
ATOM 728 C CA . ARG A 1 93 ? -11.039 0.303 7.262 1 97.69 93 ARG A CA 1
ATOM 729 C C . ARG A 1 93 ? -10.648 -0.365 5.949 1 97.69 93 ARG A C 1
ATOM 731 O O . ARG A 1 93 ? -9.938 0.227 5.133 1 97.69 93 ARG A O 1
ATOM 738 N N . THR A 1 94 ? -11.031 -1.57 5.785 1 97.69 94 THR A N 1
ATOM 739 C CA . THR A 1 94 ? -10.828 -2.275 4.523 1 97.69 94 THR A CA 1
ATOM 740 C C . THR A 1 94 ? -12.172 -2.676 3.91 1 97.69 94 THR A C 1
ATOM 742 O O . THR A 1 94 ? -13.094 -3.059 4.625 1 97.69 94 THR A O 1
ATOM 745 N N . THR A 1 95 ? -12.258 -2.521 2.615 1 95.19 95 THR A N 1
ATOM 746 C CA . THR A 1 95 ? -13.438 -2.926 1.869 1 95.19 95 THR A CA 1
ATOM 747 C C . THR A 1 95 ? -13.055 -3.717 0.624 1 95.19 95 THR A C 1
ATOM 749 O O . THR A 1 95 ? -12.305 -3.223 -0.225 1 95.19 95 THR A O 1
ATOM 752 N N . GLU A 1 96 ? -13.492 -4.855 0.52 1 93.75 96 GLU A N 1
ATOM 753 C CA . GLU A 1 96 ? -13.289 -5.688 -0.661 1 93.75 96 GLU A CA 1
ATOM 754 C C . GLU A 1 96 ? -14.617 -5.977 -1.364 1 93.75 96 GLU A C 1
ATOM 756 O O . GLU A 1 96 ? -15.562 -6.465 -0.743 1 93.75 96 GLU A O 1
ATOM 761 N N . PRO A 1 97 ? -14.648 -5.746 -2.631 1 89.75 97 PRO A N 1
ATOM 762 C CA . PRO A 1 97 ? -15.938 -5.816 -3.328 1 89.75 97 PRO A CA 1
ATOM 763 C C . PRO A 1 97 ? -16.438 -7.246 -3.488 1 89.75 97 PRO A C 1
ATOM 765 O O . PRO A 1 97 ? -17.656 -7.469 -3.578 1 89.75 97 PRO A O 1
ATOM 768 N N . TRP A 1 98 ? -15.633 -8.258 -3.486 1 88.56 98 TRP A N 1
ATOM 769 C CA . TRP A 1 98 ? -16.062 -9.602 -3.846 1 88.56 98 TRP A CA 1
ATOM 770 C C . TRP A 1 98 ? -16.156 -10.492 -2.611 1 88.56 98 TRP A C 1
ATOM 772 O O . TRP A 1 98 ? -16.703 -11.594 -2.672 1 88.56 98 TRP A O 1
ATOM 782 N N . GLY A 1 99 ? -15.648 -10.156 -1.515 1 86.94 99 GLY A N 1
ATOM 783 C CA . GLY A 1 99 ? -15.734 -10.883 -0.26 1 86.94 99 GLY A CA 1
ATOM 784 C C . GLY A 1 99 ? -14.953 -12.18 -0.268 1 86.94 99 GLY A C 1
ATOM 785 O O . GLY A 1 99 ? -15.266 -13.109 0.482 1 86.94 99 GLY A O 1
ATOM 786 N N . SER A 1 100 ? -14.023 -12.305 -1.136 1 88.38 100 SER A N 1
ATOM 787 C CA . SER A 1 100 ? -13.305 -13.57 -1.298 1 88.38 100 SER A CA 1
ATOM 788 C C . SER A 1 100 ? -11.938 -13.508 -0.625 1 88.38 100 SER A C 1
ATOM 790 O O . SER A 1 100 ? -11.242 -14.523 -0.539 1 88.38 100 SER A O 1
ATOM 792 N N . THR A 1 101 ? -11.578 -12.375 -0.155 1 94.19 101 THR A N 1
ATOM 793 C CA . THR A 1 101 ? -10.234 -12.211 0.379 1 94.19 101 THR A CA 1
ATOM 794 C C . THR A 1 101 ? -10.258 -12.156 1.903 1 94.19 101 THR A C 1
ATOM 796 O O . THR A 1 101 ? -11.094 -11.461 2.488 1 94.19 101 THR A O 1
ATOM 799 N N . GLU A 1 102 ? -9.414 -12.93 2.494 1 94.75 102 GLU A N 1
ATOM 800 C CA . GLU A 1 102 ? -9.195 -12.805 3.932 1 94.75 102 GLU A CA 1
ATOM 801 C C . GLU A 1 102 ? -8.211 -11.68 4.246 1 94.75 102 GLU A C 1
ATOM 803 O O . GLU A 1 102 ? -7.141 -11.594 3.637 1 94.75 102 GLU A O 1
ATOM 808 N N . VAL A 1 103 ? -8.625 -10.82 5.152 1 96.25 103 VAL A N 1
ATOM 809 C CA . VAL A 1 103 ? -7.805 -9.688 5.559 1 96.25 103 VAL A CA 1
ATOM 810 C C . VAL A 1 103 ? -7.484 -9.789 7.047 1 96.25 103 VAL A C 1
ATOM 812 O O . VAL A 1 103 ? -8.375 -10.008 7.867 1 96.25 103 VAL A O 1
ATOM 815 N N . VAL A 1 104 ? -6.16 -9.609 7.414 1 96.25 104 VAL A N 1
ATOM 816 C CA . VAL A 1 104 ? -5.754 -9.672 8.812 1 96.25 104 VAL A CA 1
ATOM 817 C C . VAL A 1 104 ? -4.824 -8.508 9.133 1 96.25 104 VAL A C 1
ATOM 819 O O . VAL A 1 104 ? -4.059 -8.055 8.281 1 96.25 104 VAL A O 1
ATOM 822 N N . LEU A 1 105 ? -4.945 -7.977 10.297 1 97.06 105 LEU A N 1
ATOM 823 C CA . LEU A 1 105 ? -3.979 -7.02 10.828 1 97.06 105 LEU A CA 1
ATOM 824 C C . LEU A 1 105 ? -2.779 -7.738 11.438 1 97.06 105 LEU A C 1
ATOM 826 O O . LEU A 1 105 ? -2.908 -8.406 12.461 1 97.06 105 LEU A O 1
ATOM 830 N N . LEU A 1 106 ? -1.653 -7.582 10.859 1 97.75 106 LEU A N 1
ATOM 831 C CA . LEU A 1 106 ? -0.493 -8.383 11.234 1 97.75 106 LEU A CA 1
ATOM 832 C C . LEU A 1 106 ? 0.372 -7.645 12.25 1 97.75 106 LEU A C 1
ATOM 834 O O . LEU A 1 106 ? 0.955 -8.266 13.141 1 97.75 106 LEU A O 1
ATOM 838 N N . ASP A 1 107 ? 0.547 -6.363 12.023 1 97.62 107 ASP A N 1
ATOM 839 C CA . ASP A 1 107 ? 1.455 -5.59 12.859 1 97.62 107 ASP A CA 1
ATOM 840 C C . ASP A 1 107 ? 1.041 -4.121 12.906 1 97.62 107 ASP A C 1
ATOM 842 O O . ASP A 1 107 ? 0.368 -3.631 12 1 97.62 107 ASP A O 1
ATOM 846 N N . GLY A 1 108 ? 1.482 -3.422 13.984 1 98.38 108 GLY A N 1
ATOM 847 C CA . GLY A 1 108 ? 1.089 -2.033 14.164 1 98.38 108 GLY A CA 1
ATOM 848 C C . GLY A 1 108 ? -0.403 -1.858 14.375 1 98.38 108 GLY A C 1
ATOM 849 O O . GLY A 1 108 ? -1.011 -2.568 15.18 1 98.38 108 GLY A O 1
ATOM 850 N N . GLY A 1 109 ? -0.948 -0.809 13.641 1 97.62 109 GLY A N 1
ATOM 851 C CA . GLY A 1 109 ? -2.379 -0.595 13.781 1 97.62 109 GLY A CA 1
ATOM 852 C C . GLY A 1 109 ? -2.725 0.589 14.664 1 97.62 109 GLY A C 1
ATOM 853 O O . GLY A 1 109 ? -2.109 1.652 14.555 1 97.62 109 GLY A O 1
ATOM 854 N N . LEU A 1 110 ? -3.756 0.376 15.461 1 97.25 110 LEU A N 1
ATOM 855 C CA . LEU A 1 110 ? -4.258 1.48 16.266 1 97.25 110 LEU A CA 1
ATOM 856 C C . LEU A 1 110 ? -3.186 1.97 17.234 1 97.25 110 LEU A C 1
ATOM 858 O O . LEU A 1 110 ? -2.453 1.166 17.812 1 97.25 110 LEU A O 1
ATOM 862 N N . TYR A 1 111 ? -3.043 3.285 17.297 1 96.06 111 TYR A N 1
ATOM 863 C CA . TYR A 1 111 ? -2.174 4.008 18.219 1 96.06 111 TYR A CA 1
ATOM 864 C C . TYR A 1 111 ? -0.714 3.887 17.797 1 96.06 111 TYR A C 1
ATOM 866 O O . TYR A 1 111 ? 0.188 4.254 18.547 1 96.06 111 TYR A O 1
ATOM 874 N N . HIS A 1 112 ? -0.445 3.357 16.688 1 97.81 112 HIS A N 1
ATOM 875 C CA . HIS A 1 112 ? 0.861 3.363 16.031 1 97.81 112 HIS A CA 1
ATOM 876 C C . HIS A 1 112 ? 0.862 4.266 14.805 1 97.81 112 HIS A C 1
ATOM 878 O O . HIS A 1 112 ? -0.192 4.746 14.375 1 97.81 112 HIS A O 1
ATOM 884 N N . ASN A 1 113 ? 2.053 4.504 14.352 1 97.81 113 ASN A N 1
ATOM 885 C CA . ASN A 1 113 ? 2.135 5.297 13.133 1 97.81 113 ASN A CA 1
ATOM 886 C C . ASN A 1 113 ? 2.262 4.41 11.898 1 97.81 113 ASN A C 1
ATOM 888 O O . ASN A 1 113 ? 2.545 4.902 10.805 1 97.81 113 ASN A O 1
ATOM 892 N N . PHE A 1 114 ? 2.148 3.092 12.062 1 98.62 114 PHE A N 1
ATOM 893 C CA . PHE A 1 114 ? 2.209 2.174 10.93 1 98.62 114 PHE A CA 1
ATOM 894 C C . PHE A 1 114 ? 1.224 1.025 11.109 1 98.62 114 PHE A C 1
ATOM 896 O O . PHE A 1 114 ? 0.738 0.786 12.219 1 98.62 114 PHE A O 1
ATOM 903 N N . VAL A 1 115 ? 0.909 0.391 10.062 1 98.81 115 VAL A N 1
ATOM 904 C CA . VAL A 1 115 ? 0.064 -0.798 10.086 1 98.81 115 VAL A CA 1
ATOM 905 C C . VAL A 1 115 ? 0.469 -1.747 8.961 1 98.81 115 VAL A C 1
ATOM 907 O O . VAL A 1 115 ? 0.773 -1.309 7.852 1 98.81 115 VAL A O 1
ATOM 910 N N . THR A 1 116 ? 0.555 -2.986 9.273 1 98.75 116 THR A N 1
ATOM 911 C CA . THR A 1 116 ? 0.761 -4.047 8.297 1 98.75 116 THR A CA 1
ATOM 912 C C . THR A 1 116 ? -0.487 -4.914 8.172 1 98.75 116 THR A C 1
ATOM 914 O O . THR A 1 116 ? -0.938 -5.512 9.148 1 98.75 116 THR A O 1
ATOM 917 N N . LEU A 1 117 ? -1.007 -4.945 6.965 1 98.69 117 LEU A N 1
ATOM 918 C CA . LEU A 1 117 ? -2.148 -5.801 6.66 1 98.69 117 LEU A CA 1
ATOM 919 C C . LEU A 1 117 ? -1.724 -6.992 5.809 1 98.69 117 LEU A C 1
ATOM 921 O O . LEU A 1 117 ? -0.9 -6.848 4.902 1 98.69 117 LEU A O 1
ATOM 925 N N . GLY A 1 118 ? -2.297 -8.125 6.102 1 98.25 118 GLY A N 1
ATOM 926 C CA . GLY A 1 118 ? -2.123 -9.328 5.301 1 98.25 118 GLY A CA 1
ATOM 927 C C . GLY A 1 118 ? -3.357 -9.695 4.5 1 98.25 118 GLY A C 1
ATOM 928 O O . GLY A 1 118 ? -4.484 -9.547 4.98 1 98.25 118 GLY A O 1
ATOM 929 N N . PHE A 1 119 ? -3.1 -10.148 3.316 1 97.62 119 PHE A N 1
ATOM 930 C CA . PHE A 1 119 ? -4.172 -10.562 2.418 1 97.62 119 PHE A CA 1
ATOM 931 C C . PHE A 1 119 ? -3.957 -11.992 1.938 1 97.62 119 PHE A C 1
ATOM 933 O O . PHE A 1 119 ? -2.836 -12.375 1.602 1 97.62 119 PHE A O 1
ATOM 940 N N . LYS A 1 120 ? -5.004 -12.68 1.977 1 96.06 120 LYS A N 1
ATOM 941 C CA . LYS A 1 120 ? -5.027 -14.039 1.457 1 96.06 120 LYS A CA 1
ATOM 942 C C . LYS A 1 120 ? -6.152 -14.227 0.444 1 96.06 120 LYS A C 1
ATOM 944 O O . LYS A 1 120 ? -7.328 -14.086 0.783 1 96.06 120 LYS A O 1
ATOM 949 N N . SER A 1 121 ? -5.785 -14.547 -0.753 1 94.31 121 SER A N 1
ATOM 950 C CA . SER A 1 121 ? -6.793 -14.758 -1.787 1 94.31 121 SER A CA 1
ATOM 951 C C . SER A 1 121 ? -7.375 -16.172 -1.72 1 94.31 121 SER A C 1
ATOM 953 O O . SER A 1 121 ? -6.859 -17.016 -0.994 1 94.31 121 SER A O 1
ATOM 955 N N . GLU A 1 122 ? -8.5 -16.391 -2.391 1 93.94 122 GLU A N 1
ATOM 956 C CA . GLU A 1 122 ? -8.883 -17.75 -2.75 1 93.94 122 GLU A CA 1
ATOM 957 C C . GLU A 1 122 ? -7.945 -18.328 -3.812 1 93.94 122 GLU A C 1
ATOM 959 O O . GLU A 1 122 ? -7.301 -17.578 -4.547 1 93.94 122 GLU A O 1
ATOM 964 N N . ARG A 1 123 ? -7.82 -19.641 -3.781 1 94.06 123 ARG A N 1
ATOM 965 C CA . ARG A 1 123 ? -6.961 -20.328 -4.746 1 94.06 123 ARG A CA 1
ATOM 966 C C . ARG A 1 123 ? -7.293 -19.891 -6.172 1 94.06 123 ARG A C 1
ATOM 968 O O . ARG A 1 123 ? -8.461 -19.828 -6.551 1 94.06 123 ARG A O 1
ATOM 975 N N . SER A 1 124 ? -6.262 -19.562 -6.957 1 93.75 124 SER A N 1
ATOM 976 C CA . SER A 1 124 ? -6.355 -19.203 -8.367 1 93.75 124 SER A CA 1
ATOM 977 C C . SER A 1 124 ? -7.211 -17.953 -8.562 1 93.75 124 SER A C 1
ATOM 979 O O . SER A 1 124 ? -7.797 -17.75 -9.625 1 93.75 124 SER A O 1
ATOM 981 N N . SER A 1 125 ? -7.387 -17.141 -7.527 1 94.38 125 SER A N 1
ATOM 982 C CA . SER A 1 125 ? -8.219 -15.945 -7.602 1 94.38 125 SER A CA 1
ATOM 983 C C . SER A 1 125 ? -7.41 -14.688 -7.309 1 94.38 125 SER A C 1
ATOM 985 O O . SER A 1 125 ? -6.371 -14.75 -6.648 1 94.38 125 SER A O 1
ATOM 987 N N . SER A 1 126 ? -7.832 -13.648 -7.859 1 94.94 126 SER A N 1
ATOM 988 C CA . SER A 1 126 ? -7.234 -12.352 -7.586 1 94.94 126 SER A CA 1
ATOM 989 C C . SER A 1 126 ? -7.984 -11.617 -6.477 1 94.94 126 SER A C 1
ATOM 991 O O . SER A 1 126 ? -9.086 -12.016 -6.102 1 94.94 126 SER A O 1
ATOM 993 N N . MET A 1 127 ? -7.301 -10.734 -5.836 1 96 127 MET A N 1
ATOM 994 C CA . MET A 1 127 ? -7.961 -9.703 -5.035 1 96 127 MET A CA 1
ATOM 995 C C . MET A 1 127 ? -8.016 -8.383 -5.785 1 96 127 MET A C 1
ATOM 997 O O . MET A 1 127 ? -6.992 -7.723 -5.973 1 96 127 MET A O 1
ATOM 1001 N N . THR A 1 128 ? -9.234 -8.023 -6.145 1 93.69 128 THR A N 1
ATOM 1002 C CA . THR A 1 128 ? -9.344 -6.809 -6.945 1 93.69 128 THR A CA 1
ATOM 1003 C C . THR A 1 128 ? -9.953 -5.676 -6.121 1 93.69 128 THR A C 1
ATOM 1005 O O . THR A 1 128 ? -10.992 -5.852 -5.484 1 93.69 128 THR A O 1
ATOM 1008 N N . ASN A 1 129 ? -9.273 -4.574 -6.109 1 95.62 129 ASN A N 1
ATOM 1009 C CA . ASN A 1 129 ? -9.805 -3.309 -5.617 1 95.62 129 ASN A CA 1
ATOM 1010 C C . ASN A 1 129 ? -10.047 -3.354 -4.109 1 95.62 129 ASN A C 1
ATOM 1012 O O . ASN A 1 129 ? -11.125 -2.971 -3.641 1 95.62 129 ASN A O 1
ATOM 1016 N N . MET A 1 130 ? -9.148 -3.938 -3.48 1 97.5 130 MET A N 1
ATOM 1017 C CA . MET A 1 130 ? -9.188 -3.814 -2.025 1 97.5 130 MET A CA 1
ATOM 1018 C C . MET A 1 130 ? -8.953 -2.369 -1.597 1 97.5 130 MET A C 1
ATOM 1020 O O . MET A 1 130 ? -7.848 -1.845 -1.749 1 97.5 130 MET A O 1
ATOM 1024 N N . ALA A 1 131 ? -10 -1.761 -1.001 1 97.69 131 ALA A N 1
ATOM 1025 C CA . ALA A 1 131 ? -9.852 -0.398 -0.496 1 97.69 131 ALA A CA 1
ATOM 1026 C C . ALA A 1 131 ? -9.359 -0.399 0.947 1 97.69 131 ALA A C 1
ATOM 1028 O O . ALA A 1 131 ? -9.867 -1.145 1.785 1 97.69 131 ALA A O 1
ATOM 1029 N N . ILE A 1 132 ? -8.352 0.364 1.224 1 98.56 132 ILE A N 1
ATOM 1030 C CA . ILE A 1 132 ? -7.789 0.542 2.559 1 98.56 132 ILE A CA 1
ATOM 1031 C C . ILE A 1 132 ? -7.789 2.023 2.926 1 98.56 132 ILE A C 1
ATOM 1033 O O . ILE A 1 132 ? -7.137 2.834 2.264 1 98.56 132 ILE A O 1
ATOM 1037 N N . ASP A 1 133 ? -8.516 2.328 3.963 1 98 133 ASP A N 1
ATOM 1038 C CA . ASP A 1 133 ? -8.555 3.691 4.484 1 98 133 ASP A CA 1
ATOM 1039 C C . ASP A 1 133 ? -7.91 3.766 5.867 1 98 133 ASP A C 1
ATOM 1041 O O . ASP A 1 133 ? -8.234 2.967 6.75 1 98 133 ASP A O 1
ATOM 1045 N N . ILE A 1 134 ? -7.051 4.699 6.023 1 98.56 134 ILE A N 1
ATOM 1046 C CA . ILE A 1 134 ? -6.383 4.887 7.309 1 98.56 134 ILE A CA 1
ATOM 1047 C C . ILE A 1 134 ? -6.66 6.293 7.832 1 98.56 134 ILE A C 1
ATOM 1049 O O . ILE A 1 134 ? -6.355 7.285 7.164 1 98.56 134 ILE A O 1
ATOM 1053 N N . PHE A 1 135 ? -7.25 6.363 9.023 1 97.94 135 PHE A N 1
ATOM 1054 C CA . PHE A 1 135 ? -7.496 7.609 9.742 1 97.94 135 PHE A CA 1
ATOM 1055 C C . PHE A 1 135 ? -6.52 7.766 10.898 1 97.94 135 PHE A C 1
ATOM 1057 O O . PHE A 1 135 ? -6.148 6.785 11.547 1 97.94 135 PHE A O 1
ATOM 1064 N N . ALA A 1 136 ? -6.176 8.977 11.125 1 97.31 136 ALA A N 1
ATOM 1065 C CA . ALA A 1 136 ? -5.203 9.211 12.188 1 97.31 136 ALA A CA 1
ATOM 1066 C C . ALA A 1 136 ? -5.297 10.648 12.711 1 97.31 136 ALA A C 1
ATOM 1068 O O . ALA A 1 136 ? -5.949 11.492 12.094 1 97.31 136 ALA A O 1
ATOM 1069 N N . THR A 1 137 ? -4.688 10.797 13.906 1 95.12 137 THR A N 1
ATOM 1070 C CA . THR A 1 137 ? -4.367 12.125 14.406 1 95.12 137 THR A CA 1
ATOM 1071 C C . THR A 1 137 ? -2.883 12.43 14.219 1 95.12 137 THR A C 1
ATOM 1073 O O . THR A 1 137 ? -2.051 11.523 14.242 1 95.12 137 THR A O 1
ATOM 1076 N N . ILE A 1 138 ? -2.619 13.617 13.797 1 88.88 138 ILE A N 1
ATOM 1077 C CA . ILE A 1 138 ? -1.23 14.062 13.703 1 88.88 138 ILE A CA 1
ATOM 1078 C C . ILE A 1 138 ? -0.931 15.047 14.828 1 88.88 138 ILE A C 1
ATOM 1080 O O . ILE A 1 138 ? -1.529 16.125 14.891 1 88.88 138 ILE A O 1
ATOM 1084 N N . ASN A 1 139 ? -0.083 14.531 15.766 1 78.88 139 ASN A N 1
ATOM 1085 C CA . ASN A 1 139 ? 0.257 15.398 16.891 1 78.88 139 ASN A CA 1
ATOM 1086 C C . ASN A 1 139 ? 1.374 16.375 16.516 1 78.88 139 ASN A C 1
ATOM 1088 O O . ASN A 1 139 ? 2.477 15.953 16.172 1 78.88 139 ASN A O 1
ATOM 1092 N N . CYS A 1 140 ? 1.101 17.406 15.891 1 61.53 140 CYS A N 1
ATOM 1093 C CA . CYS A 1 140 ? 2.094 18.406 15.531 1 61.53 140 CYS A CA 1
ATOM 1094 C C . CYS A 1 140 ? 2.73 19.016 16.781 1 61.53 140 CYS A C 1
ATOM 1096 O O . CYS A 1 140 ? 2.027 19.5 17.672 1 61.53 140 CYS A O 1
ATOM 1098 N N . SER A 1 141 ? 3.602 18.297 17.453 1 49.09 141 SER A N 1
ATOM 1099 C CA . SER A 1 141 ? 4.191 18.969 18.594 1 49.09 141 SER A CA 1
ATOM 1100 C C . SER A 1 141 ? 4.668 20.375 18.234 1 49.09 141 SER A C 1
ATOM 1102 O O . SER A 1 141 ? 5.277 20.562 17.172 1 49.09 141 SER A O 1
ATOM 1104 N N . ASN A 1 142 ? 3.945 21.344 18.578 1 36.41 142 ASN A N 1
ATOM 1105 C CA . ASN A 1 142 ? 4.488 22.688 18.734 1 36.41 142 ASN A CA 1
ATOM 1106 C C . ASN A 1 142 ? 5.855 22.672 19.406 1 36.41 142 ASN A C 1
ATOM 1108 O O . ASN A 1 142 ? 5.961 22.328 20.594 1 36.41 142 ASN A O 1
ATOM 1112 N N . ASN A 1 143 ? 6.77 21.906 18.844 1 28.89 143 ASN A N 1
ATOM 1113 C CA . ASN A 1 143 ? 7.988 22.406 19.469 1 28.89 143 ASN A CA 1
ATOM 1114 C C . ASN A 1 143 ? 8.43 23.734 18.859 1 28.89 143 ASN A C 1
ATOM 1116 O O . ASN A 1 143 ? 8.32 23.922 17.641 1 28.89 143 ASN A O 1
ATOM 1120 N N . MET B 1 1 ? 36.656 -25.234 54.625 1 26.12 1 MET B N 1
ATOM 1121 C CA . MET B 1 1 ? 35.562 -24.297 54.375 1 26.12 1 MET B CA 1
ATOM 1122 C C . MET B 1 1 ? 35.625 -23.781 52.938 1 26.12 1 MET B C 1
ATOM 1124 O O . MET B 1 1 ? 36.469 -22.984 52.562 1 26.12 1 MET B O 1
ATOM 1128 N N . MET B 1 2 ? 35.406 -24.672 51.938 1 29.34 2 MET B N 1
ATOM 1129 C CA . MET B 1 2 ? 35.5 -24.453 50.5 1 29.34 2 MET B CA 1
ATOM 1130 C C . MET B 1 2 ? 34.438 -23.469 50.031 1 29.34 2 MET B C 1
ATOM 1132 O O . MET B 1 2 ? 33.25 -23.688 50.219 1 29.34 2 MET B O 1
ATOM 1136 N N . MET B 1 3 ? 34.812 -22.141 50.156 1 28.55 3 MET B N 1
ATOM 1137 C CA . MET B 1 3 ? 33.938 -21.031 49.781 1 28.55 3 MET B CA 1
ATOM 1138 C C . MET B 1 3 ? 33.5 -21.156 48.312 1 28.55 3 MET B C 1
ATOM 1140 O O . MET B 1 3 ? 34.312 -21.266 47.406 1 28.55 3 MET B O 1
ATOM 1144 N N . LEU B 1 4 ? 32.375 -21.75 48.094 1 32.25 4 LEU B N 1
ATOM 1145 C CA . LEU B 1 4 ? 31.688 -21.953 46.812 1 32.25 4 LEU B CA 1
ATOM 1146 C C . LEU B 1 4 ? 31.375 -20.625 46.156 1 32.25 4 LEU B C 1
ATOM 1148 O O . LEU B 1 4 ? 30.641 -19.797 46.719 1 32.25 4 LEU B O 1
ATOM 1152 N N . VAL B 1 5 ? 32.375 -20.031 45.562 1 31.39 5 VAL B N 1
ATOM 1153 C CA . VAL B 1 5 ? 32.25 -18.781 44.844 1 31.39 5 VAL B CA 1
ATOM 1154 C C . VAL B 1 5 ? 31.156 -18.922 43.781 1 31.39 5 VAL B C 1
ATOM 1156 O O . VAL B 1 5 ? 31.25 -19.781 42.906 1 31.39 5 VAL B O 1
ATOM 1159 N N . VAL B 1 6 ? 29.953 -18.844 44.219 1 31.2 6 VAL B N 1
ATOM 1160 C CA . VAL B 1 6 ? 28.797 -18.828 43.312 1 31.2 6 VAL B CA 1
ATOM 1161 C C . VAL B 1 6 ? 28.953 -17.719 42.281 1 31.2 6 VAL B C 1
ATOM 1163 O O . VAL B 1 6 ? 29.125 -16.547 42.656 1 31.2 6 VAL B O 1
ATOM 1166 N N . LEU B 1 7 ? 29.703 -18 41.281 1 29 7 LEU B N 1
ATOM 1167 C CA . LEU B 1 7 ? 29.844 -17.078 40.156 1 29 7 LEU B CA 1
ATOM 1168 C C . LEU B 1 7 ? 28.484 -16.609 39.656 1 29 7 LEU B C 1
ATOM 1170 O O . LEU B 1 7 ? 27.672 -17.422 39.219 1 29 7 LEU B O 1
ATOM 1174 N N . LEU B 1 8 ? 27.953 -15.688 40.375 1 26.44 8 LEU B N 1
ATOM 1175 C CA . LEU B 1 8 ? 26.734 -15.016 39.969 1 26.44 8 LEU B CA 1
ATOM 1176 C C . LEU B 1 8 ? 26.891 -14.469 38.531 1 26.44 8 LEU B C 1
ATOM 1178 O O . LEU B 1 8 ? 27.766 -13.648 38.281 1 26.44 8 LEU B O 1
ATOM 1182 N N . VAL B 1 9 ? 26.734 -15.367 37.656 1 33.66 9 VAL B N 1
ATOM 1183 C CA . VAL B 1 9 ? 26.703 -14.914 36.25 1 33.66 9 VAL B CA 1
ATOM 1184 C C . VAL B 1 9 ? 25.672 -13.805 36.094 1 33.66 9 VAL B C 1
ATOM 1186 O O . VAL B 1 9 ? 24.484 -14.008 36.375 1 33.66 9 VAL B O 1
ATOM 1189 N N . THR B 1 10 ? 25.953 -12.602 36.531 1 27.77 10 THR B N 1
ATOM 1190 C CA . THR B 1 10 ? 25.094 -11.469 36.25 1 27.77 10 THR B CA 1
ATOM 1191 C C . THR B 1 10 ? 24.781 -11.383 34.75 1 27.77 10 THR B C 1
ATOM 1193 O O . THR B 1 10 ? 25.688 -11.422 33.938 1 27.77 10 THR B O 1
ATOM 1196 N N . ILE B 1 11 ? 23.844 -12.211 34.344 1 28.77 11 ILE B N 1
ATOM 1197 C CA . ILE B 1 11 ? 23.344 -11.977 33 1 28.77 11 ILE B CA 1
ATOM 1198 C C . ILE B 1 11 ? 23.047 -10.492 32.812 1 28.77 11 ILE B C 1
ATOM 1200 O O . ILE B 1 11 ? 22.297 -9.891 33.594 1 28.77 11 ILE B O 1
ATOM 1204 N N . ALA B 1 12 ? 24.016 -9.711 32.688 1 26.97 12 ALA B N 1
ATOM 1205 C CA . ALA B 1 12 ? 23.719 -8.352 32.25 1 26.97 12 ALA B CA 1
ATOM 1206 C C . ALA B 1 12 ? 22.734 -8.359 31.062 1 26.97 12 ALA B C 1
ATOM 1208 O O . ALA B 1 12 ? 23.016 -8.922 30 1 26.97 12 ALA B O 1
ATOM 1209 N N . ALA B 1 13 ? 21.469 -8.523 31.328 1 26.52 13 ALA B N 1
ATOM 1210 C CA . ALA B 1 13 ? 20.422 -8.18 30.359 1 26.52 13 ALA B CA 1
ATOM 1211 C C . ALA B 1 13 ? 20.719 -6.832 29.703 1 26.52 13 ALA B C 1
ATOM 1213 O O . ALA B 1 13 ? 20.766 -5.801 30.375 1 26.52 13 ALA B O 1
ATOM 1214 N N . ALA B 1 14 ? 21.641 -6.809 28.797 1 27.67 14 ALA B N 1
ATOM 1215 C CA . ALA B 1 14 ? 21.75 -5.555 28.047 1 27.67 14 ALA B CA 1
ATOM 1216 C C . ALA B 1 14 ? 20.375 -5 27.688 1 27.67 14 ALA B C 1
ATOM 1218 O O . ALA B 1 14 ? 19.594 -5.664 27 1 27.67 14 ALA B O 1
ATOM 1219 N N . VAL B 1 15 ? 19.688 -4.41 28.562 1 26.98 15 VAL B N 1
ATOM 1220 C CA . VAL B 1 15 ? 18.609 -3.469 28.297 1 26.98 15 VAL B CA 1
ATOM 1221 C C . VAL B 1 15 ? 18.969 -2.594 27.094 1 26.98 15 VAL B C 1
ATOM 1223 O O . VAL B 1 15 ? 19.938 -1.844 27.141 1 26.98 15 VAL B O 1
ATOM 1226 N N . HIS B 1 16 ? 19.078 -3.223 25.938 1 28.52 16 HIS B N 1
ATOM 1227 C CA . HIS B 1 16 ? 19.344 -2.311 24.828 1 28.52 16 HIS B CA 1
ATOM 1228 C C . HIS B 1 16 ? 18.453 -1.074 24.922 1 28.52 16 HIS B C 1
ATOM 1230 O O . HIS B 1 16 ? 17.25 -1.182 25.203 1 28.52 16 HIS B O 1
ATOM 1236 N N . THR B 1 17 ? 18.859 -0.097 25.547 1 24.7 17 THR B N 1
ATOM 1237 C CA . THR B 1 17 ? 18.344 1.264 25.531 1 24.7 17 THR B CA 1
ATOM 1238 C C . THR B 1 17 ? 17.609 1.543 24.203 1 24.7 17 THR B C 1
ATOM 1240 O O . THR B 1 17 ? 17.984 1.005 23.156 1 24.7 17 THR B O 1
ATOM 1243 N N . ASN B 1 18 ? 16.328 1.772 24.297 1 25.58 18 ASN B N 1
ATOM 1244 C CA . ASN B 1 18 ? 15.289 2.285 23.406 1 25.58 18 ASN B CA 1
ATOM 1245 C C . ASN B 1 18 ? 15.812 3.422 22.531 1 25.58 18 ASN B C 1
ATOM 1247 O O . ASN B 1 18 ? 15.898 4.566 22.984 1 25.58 18 ASN B O 1
ATOM 1251 N N . GLU B 1 19 ? 16.953 3.27 21.922 1 25.78 19 GLU B N 1
ATOM 1252 C CA . GLU B 1 19 ? 17.422 4.363 21.078 1 25.78 19 GLU B CA 1
ATOM 1253 C C . GLU B 1 19 ? 16.266 4.98 20.297 1 25.78 19 GLU B C 1
ATOM 1255 O O . GLU B 1 19 ? 15.352 4.277 19.859 1 25.78 19 GLU B O 1
ATOM 1260 N N . GLY B 1 20 ? 15.906 6.188 20.562 1 23.83 20 GLY B N 1
ATOM 1261 C CA . GLY B 1 20 ? 15.031 7.113 19.859 1 23.83 20 GLY B CA 1
ATOM 1262 C C . GLY B 1 20 ? 15.016 6.898 18.359 1 23.83 20 GLY B C 1
ATOM 1263 O O . GLY B 1 20 ? 16.047 7.004 17.703 1 23.83 20 GLY B O 1
ATOM 1264 N N . GLN B 1 21 ? 14.461 5.844 17.984 1 24.94 21 GLN B N 1
ATOM 1265 C CA . GLN B 1 21 ? 14.422 5.57 16.547 1 24.94 21 GLN B CA 1
ATOM 1266 C C . GLN B 1 21 ? 14.258 6.855 15.75 1 24.94 21 GLN B C 1
ATOM 1268 O O . GLN B 1 21 ? 13.211 7.5 15.805 1 24.94 21 GLN B O 1
ATOM 1273 N N . GLU B 1 22 ? 15.266 7.77 15.719 1 25.25 22 GLU B N 1
ATOM 1274 C CA . GLU B 1 22 ? 15.305 8.914 14.82 1 25.25 22 GLU B CA 1
ATOM 1275 C C . GLU B 1 22 ? 14.562 8.617 13.516 1 25.25 22 GLU B C 1
ATOM 1277 O O . GLU B 1 22 ? 14.664 7.516 12.984 1 25.25 22 GLU B O 1
ATOM 1282 N N . ALA B 1 23 ? 13.477 9.227 13.25 1 26.42 23 ALA B N 1
ATOM 1283 C CA . ALA B 1 23 ? 12.953 9.297 11.891 1 26.42 23 ALA B CA 1
ATOM 1284 C C . ALA B 1 23 ? 14.086 9.297 10.867 1 26.42 23 ALA B C 1
ATOM 1286 O O . ALA B 1 23 ? 14.945 10.188 10.875 1 26.42 23 ALA B O 1
ATOM 1287 N N . LYS B 1 24 ? 14.797 8.227 10.711 1 29.42 24 LYS B N 1
ATOM 1288 C CA . LYS B 1 24 ? 15.836 8.258 9.688 1 29.42 24 LYS B CA 1
ATOM 1289 C C . LYS B 1 24 ? 15.484 9.227 8.562 1 29.42 24 LYS B C 1
ATOM 1291 O O . LYS B 1 24 ? 14.414 9.117 7.953 1 29.42 24 LYS B O 1
ATOM 1296 N N . LEU B 1 25 ? 15.797 10.391 8.531 1 27.59 25 LEU B N 1
ATOM 1297 C CA . LEU B 1 25 ? 15.789 11.266 7.367 1 27.59 25 LEU B CA 1
ATOM 1298 C C . LEU B 1 25 ? 15.883 10.461 6.078 1 27.59 25 LEU B C 1
ATOM 1300 O O . LEU B 1 25 ? 16.766 9.609 5.934 1 27.59 25 LEU B O 1
ATOM 1304 N N . LEU B 1 26 ? 14.711 10.039 5.594 1 32.19 26 LEU B N 1
ATOM 1305 C CA . LEU B 1 26 ? 14.547 9.383 4.301 1 32.19 26 LEU B CA 1
ATOM 1306 C C . LEU B 1 26 ? 15.68 9.766 3.352 1 32.19 26 LEU B C 1
ATOM 1308 O O . LEU B 1 26 ? 15.875 10.945 3.059 1 32.19 26 LEU B O 1
ATOM 1312 N N . ASN B 1 27 ? 16.859 9.297 3.688 1 28.56 27 ASN B N 1
ATOM 1313 C CA . ASN B 1 27 ? 17.844 9.508 2.625 1 28.56 27 ASN B CA 1
ATOM 1314 C C . ASN B 1 27 ? 17.281 9.102 1.263 1 28.56 27 ASN B C 1
ATOM 1316 O O . ASN B 1 27 ? 17.125 7.914 0.979 1 28.56 27 ASN B O 1
ATOM 1320 N N . TYR B 1 28 ? 16.422 9.906 0.688 1 32.28 28 TYR B N 1
ATOM 1321 C CA . TYR B 1 28 ? 15.977 9.812 -0.699 1 32.28 28 TYR B CA 1
ATOM 1322 C C . TYR B 1 28 ? 17.172 9.617 -1.635 1 32.28 28 TYR B C 1
ATOM 1324 O O . TYR B 1 28 ? 17.547 10.547 -2.355 1 32.28 28 TYR B O 1
ATOM 1332 N N . ASP B 1 29 ? 18.234 9.031 -1.114 1 30.47 29 ASP B N 1
ATOM 1333 C CA . ASP B 1 29 ? 19.234 8.766 -2.131 1 30.47 29 ASP B CA 1
ATOM 1334 C C . ASP B 1 29 ? 18.656 7.969 -3.295 1 30.47 29 ASP B C 1
ATOM 1336 O O . ASP B 1 29 ? 18.078 6.895 -3.092 1 30.47 29 ASP B O 1
ATOM 1340 N N . ALA B 1 30 ? 18.266 8.594 -4.336 1 33.16 30 ALA B N 1
ATOM 1341 C CA . ALA B 1 30 ? 17.719 8.125 -5.609 1 33.16 30 ALA B CA 1
ATOM 1342 C C . ALA B 1 30 ? 18.469 6.898 -6.113 1 33.16 30 ALA B C 1
ATOM 1344 O O . ALA B 1 30 ? 19.672 6.961 -6.367 1 33.16 30 ALA B O 1
ATOM 1345 N N . GLN B 1 31 ? 18.219 5.809 -5.574 1 31.97 31 GLN B N 1
ATOM 1346 C CA . GLN B 1 31 ? 18.719 4.719 -6.402 1 31.97 31 GLN B CA 1
ATOM 1347 C C . GLN B 1 31 ? 18.391 4.941 -7.871 1 31.97 31 GLN B C 1
ATOM 1349 O O . GLN B 1 31 ? 17.391 5.598 -8.188 1 31.97 31 GLN B O 1
ATOM 1354 N N . ASP B 1 32 ? 19.266 4.609 -8.766 1 34.16 32 ASP B N 1
ATOM 1355 C CA . ASP B 1 32 ? 19.266 4.867 -10.203 1 34.16 32 ASP B CA 1
ATOM 1356 C C . ASP B 1 32 ? 17.906 4.547 -10.82 1 34.16 32 ASP B C 1
ATOM 1358 O O . ASP B 1 32 ? 17.641 3.396 -11.172 1 34.16 32 ASP B O 1
ATOM 1362 N N . SER B 1 33 ? 16.875 5.004 -10.203 1 39.5 33 SER B N 1
ATOM 1363 C CA . SER B 1 33 ? 15.641 4.969 -10.969 1 39.5 33 SER B CA 1
ATOM 1364 C C . SER B 1 33 ? 15.789 5.691 -12.305 1 39.5 33 SER B C 1
ATOM 1366 O O . SER B 1 33 ? 16.453 6.727 -12.383 1 39.5 33 SER B O 1
ATOM 1368 N N . HIS B 1 34 ? 15.82 4.949 -13.336 1 39.97 34 HIS B N 1
ATOM 1369 C CA . HIS B 1 34 ? 15.641 5.734 -14.547 1 39.97 34 HIS B CA 1
ATOM 1370 C C . HIS B 1 34 ? 14.359 6.562 -14.477 1 39.97 34 HIS B C 1
ATOM 1372 O O . HIS B 1 34 ? 13.281 6.02 -14.227 1 39.97 34 HIS B O 1
ATOM 1378 N N . HIS B 1 35 ? 14.57 7.617 -13.867 1 43.03 35 HIS B N 1
ATOM 1379 C CA . HIS B 1 35 ? 13.469 8.578 -13.945 1 43.03 35 HIS B CA 1
ATOM 1380 C C . HIS B 1 35 ? 13.031 8.789 -15.391 1 43.03 35 HIS B C 1
ATOM 1382 O O . HIS B 1 35 ? 13.844 9.148 -16.25 1 43.03 35 HIS B O 1
ATOM 1388 N N . PHE B 1 36 ? 12.211 7.938 -15.852 1 38.94 36 PHE B N 1
ATOM 1389 C CA . PHE B 1 36 ? 11.648 8.438 -17.094 1 38.94 36 PHE B CA 1
ATOM 1390 C C . PHE B 1 36 ? 10.68 9.594 -16.828 1 38.94 36 PHE B C 1
ATOM 1392 O O . PHE B 1 36 ? 9.805 9.484 -15.969 1 38.94 36 PHE B O 1
ATOM 1399 N N . THR B 1 37 ? 11.273 10.609 -16.594 1 39.59 37 THR B N 1
ATOM 1400 C CA . THR B 1 37 ? 10.328 11.719 -16.672 1 39.59 37 THR B CA 1
ATOM 1401 C C . THR B 1 37 ? 9.562 11.695 -17.984 1 39.59 37 THR B C 1
ATOM 1403 O O . THR B 1 37 ? 10.125 12 -19.047 1 39.59 37 THR B O 1
ATOM 1406 N N . ASP B 1 38 ? 9.125 10.57 -18.453 1 34.62 38 ASP B N 1
ATOM 1407 C CA . ASP B 1 38 ? 8.281 10.898 -19.594 1 34.62 38 ASP B CA 1
ATOM 1408 C C . ASP B 1 38 ? 7.168 11.867 -19.203 1 34.62 38 ASP B C 1
ATOM 1410 O O . ASP B 1 38 ? 6.25 11.5 -18.469 1 34.62 38 ASP B O 1
ATOM 1414 N N . ALA B 1 39 ? 7.535 13.023 -18.922 1 36.84 39 ALA B N 1
ATOM 1415 C CA . ALA B 1 39 ? 6.496 14.023 -19.094 1 36.84 39 ALA B CA 1
ATOM 1416 C C . ALA B 1 39 ? 5.621 13.695 -20.312 1 36.84 39 ALA B C 1
ATOM 1418 O O . ALA B 1 39 ? 6.078 13.766 -21.453 1 36.84 39 ALA B O 1
ATOM 1419 N N . ASP B 1 40 ? 5.059 12.641 -20.641 1 40.59 40 ASP B N 1
ATOM 1420 C CA . ASP B 1 40 ? 4.301 12.711 -21.891 1 40.59 40 ASP B CA 1
ATOM 1421 C C . ASP B 1 40 ? 3.756 14.117 -22.125 1 40.59 40 ASP B C 1
ATOM 1423 O O . ASP B 1 40 ? 3.623 14.906 -21.172 1 40.59 40 ASP B O 1
ATOM 1427 N N . GLU B 1 41 ? 3.047 14.242 -23.5 1 38.88 41 GLU B N 1
ATOM 1428 C CA . GLU B 1 41 ? 2.684 15.461 -24.219 1 38.88 41 GLU B CA 1
ATOM 1429 C C . GLU B 1 41 ? 2.25 16.562 -23.25 1 38.88 41 GLU B C 1
ATOM 1431 O O . GLU B 1 41 ? 2.76 17.688 -23.312 1 38.88 41 GLU B O 1
ATOM 1436 N N . MET B 1 42 ? 0.953 16.812 -23.031 1 41.88 42 MET B N 1
ATOM 1437 C CA . MET B 1 42 ? 0.388 18.078 -22.578 1 41.88 42 MET B CA 1
ATOM 1438 C C . MET B 1 42 ? 0.324 18.141 -21.062 1 41.88 42 MET B C 1
ATOM 1440 O O . MET B 1 42 ? -0.123 19.141 -20.5 1 41.88 42 MET B O 1
ATOM 1444 N N . GLY B 1 43 ? 1.169 16.875 -19.953 1 52.62 43 GLY B N 1
ATOM 1445 C CA . GLY B 1 43 ? 0.629 16.828 -18.609 1 52.62 43 GLY B CA 1
ATOM 1446 C C . GLY B 1 43 ? 1.654 16.422 -17.578 1 52.62 43 GLY B C 1
ATOM 1447 O O 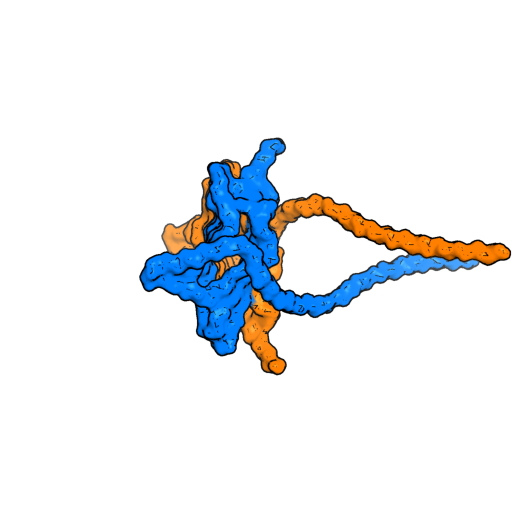. GLY B 1 43 ? 2.752 15.977 -17.922 1 52.62 43 GLY B O 1
ATOM 1448 N N . ARG B 1 44 ? 1.788 17.016 -16.219 1 72.62 44 ARG B N 1
ATOM 1449 C CA . ARG B 1 44 ? 2.551 17.109 -14.977 1 72.62 44 ARG B CA 1
ATOM 1450 C C . ARG B 1 44 ? 2.74 15.742 -14.336 1 72.62 44 ARG B C 1
ATOM 1452 O O . ARG B 1 44 ? 3.285 15.641 -13.234 1 72.62 44 ARG B O 1
ATOM 1459 N N . ALA B 1 45 ? 2.607 14.57 -15.328 1 81.94 45 ALA B N 1
ATOM 1460 C CA . ALA B 1 45 ? 2.715 13.242 -14.727 1 81.94 45 ALA B CA 1
ATOM 1461 C C . ALA B 1 45 ? 4.176 12.82 -14.594 1 81.94 45 ALA B C 1
ATOM 1463 O O . ALA B 1 45 ? 5 13.125 -15.453 1 81.94 45 ALA B O 1
ATOM 1464 N N . SER B 1 46 ? 4.566 12.172 -13.43 1 90.5 46 SER B N 1
ATOM 1465 C CA . SER B 1 46 ? 5.891 11.617 -13.18 1 90.5 46 SER B CA 1
ATOM 1466 C C . SER B 1 46 ? 5.855 10.094 -13.141 1 90.5 46 SER B C 1
ATOM 1468 O O . SER B 1 46 ? 4.953 9.508 -12.539 1 90.5 46 SER B O 1
ATOM 1470 N N . ARG B 1 47 ? 6.75 9.492 -13.945 1 92.62 47 ARG B N 1
ATOM 1471 C CA . ARG B 1 47 ? 6.875 8.039 -13.984 1 92.62 47 ARG B CA 1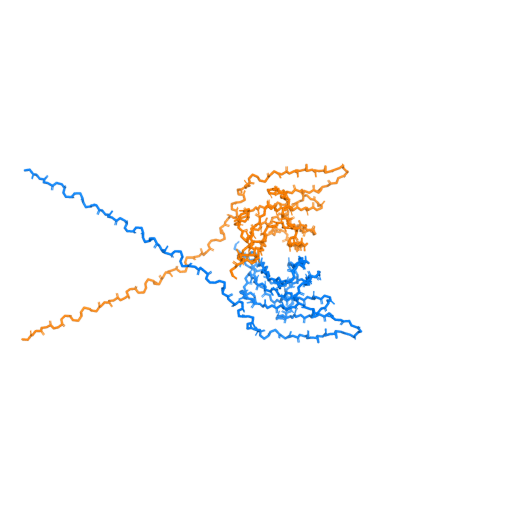
ATOM 1472 C C . ARG B 1 47 ? 8.289 7.598 -13.609 1 92.62 47 ARG B C 1
ATOM 1474 O O . ARG B 1 47 ? 9.266 8.18 -14.078 1 92.62 47 ARG B O 1
ATOM 1481 N N . ARG B 1 48 ? 8.359 6.691 -12.711 1 94.5 48 ARG B N 1
ATOM 1482 C CA . ARG B 1 48 ? 9.625 6.07 -12.344 1 94.5 48 ARG B CA 1
ATOM 1483 C C . ARG B 1 48 ? 9.562 4.555 -12.492 1 94.5 48 ARG B C 1
ATOM 1485 O O . ARG B 1 48 ? 8.516 3.949 -12.273 1 94.5 48 ARG B O 1
ATOM 1492 N N . GLN B 1 49 ? 10.68 4.066 -12.93 1 94.56 49 GLN B N 1
ATOM 1493 C CA . GLN B 1 49 ? 10.734 2.623 -13.117 1 94.56 49 GLN B CA 1
ATOM 1494 C C . GLN B 1 49 ? 12.102 2.07 -12.703 1 94.56 49 GLN B C 1
ATOM 1496 O O . GLN B 1 49 ? 13.133 2.672 -13 1 94.56 49 GLN B O 1
ATOM 1501 N N . TRP B 1 50 ? 12.07 1.076 -11.961 1 97.12 50 TRP B N 1
ATOM 1502 C CA . TRP B 1 50 ? 13.242 0.283 -11.617 1 97.12 50 TRP B CA 1
ATOM 1503 C C . TRP B 1 50 ? 13.148 -1.118 -12.211 1 97.12 50 TRP B C 1
ATOM 1505 O O . TRP B 1 50 ? 12.125 -1.788 -12.078 1 97.12 50 TRP B O 1
ATOM 1515 N N . GLY B 1 51 ? 14.172 -1.481 -12.883 1 97.25 51 GLY B N 1
ATOM 1516 C CA . GLY B 1 51 ? 14.195 -2.822 -13.445 1 97.25 51 GLY B CA 1
ATOM 1517 C C . GLY B 1 51 ? 13.438 -2.934 -14.75 1 97.25 51 GLY B C 1
ATOM 1518 O O . GLY B 1 51 ? 13.078 -1.92 -15.352 1 97.25 51 GLY B O 1
ATOM 1519 N N . SER B 1 52 ? 13.336 -4.172 -15.234 1 95.12 52 SER B N 1
ATOM 1520 C CA . SER B 1 52 ? 12.625 -4.496 -16.469 1 95.12 52 SER B CA 1
ATOM 1521 C C . SER B 1 52 ? 11.93 -5.852 -16.359 1 95.12 52 SER B C 1
ATOM 1523 O O . SER B 1 52 ? 12.359 -6.715 -15.594 1 95.12 52 SER B O 1
ATOM 1525 N N . VAL B 1 53 ? 10.852 -5.898 -17.156 1 93.88 53 VAL B N 1
ATOM 1526 C CA . VAL B 1 53 ? 10.055 -7.121 -17.109 1 93.88 53 VAL B CA 1
ATOM 1527 C C . VAL B 1 53 ? 10.664 -8.164 -18.047 1 93.88 53 VAL B C 1
ATOM 1529 O O . VAL B 1 53 ? 10.945 -7.879 -19.219 1 93.88 53 VAL B O 1
ATOM 1532 N N . GLY B 1 54 ? 10.984 -9.305 -17.516 1 92.62 54 GLY B N 1
ATOM 1533 C CA . GLY B 1 54 ? 11.43 -10.43 -18.328 1 92.62 54 GLY B CA 1
ATOM 1534 C C . GLY B 1 54 ? 10.289 -11.281 -18.844 1 92.62 54 GLY B C 1
ATOM 1535 O O . GLY B 1 54 ? 9.133 -11.047 -18.516 1 92.62 54 GLY B O 1
ATOM 1536 N N . PRO B 1 55 ? 10.656 -12.273 -19.688 1 91.12 55 PRO B N 1
ATOM 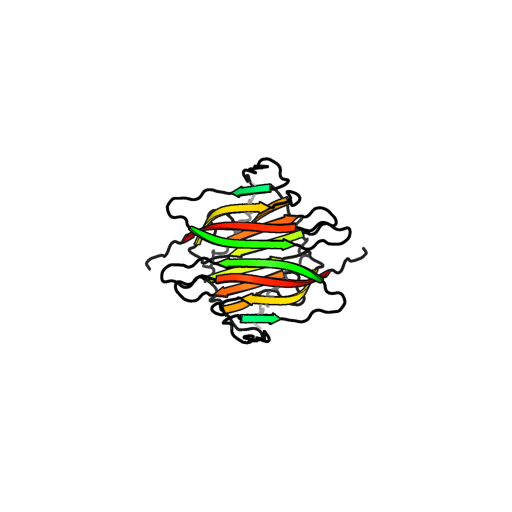1537 C CA . PRO B 1 55 ? 9.641 -13.109 -20.328 1 91.12 55 PRO B CA 1
ATOM 1538 C C . PRO B 1 55 ? 8.789 -13.883 -19.328 1 91.12 55 PRO B C 1
ATOM 1540 O O . PRO B 1 55 ? 7.609 -14.133 -19.578 1 91.12 55 PRO B O 1
ATOM 1543 N N . ASP B 1 56 ? 9.336 -14.242 -18.172 1 90.75 56 ASP B N 1
ATOM 1544 C CA . ASP B 1 56 ? 8.625 -15.078 -17.203 1 90.75 56 ASP B CA 1
ATOM 1545 C C . ASP B 1 56 ? 8.031 -14.234 -16.078 1 90.75 56 ASP B C 1
ATOM 1547 O O . ASP B 1 56 ? 7.438 -14.766 -15.141 1 90.75 56 ASP B O 1
ATOM 1551 N N . ASP B 1 57 ? 8.234 -12.945 -16.266 1 93.88 57 ASP B N 1
ATOM 1552 C CA . ASP B 1 57 ? 7.75 -12.055 -15.211 1 93.88 57 ASP B CA 1
ATOM 1553 C C . ASP B 1 57 ? 6.254 -11.789 -15.359 1 93.88 57 ASP B C 1
ATOM 1555 O O . ASP B 1 57 ? 5.715 -11.859 -16.469 1 93.88 57 ASP B O 1
ATOM 1559 N N . ARG B 1 58 ? 5.621 -11.57 -14.258 1 93.69 58 ARG B N 1
ATOM 1560 C CA . ARG B 1 58 ? 4.203 -11.219 -14.242 1 93.69 58 ARG B C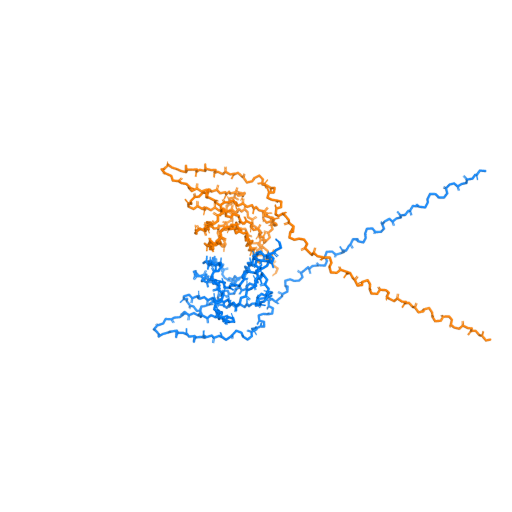A 1
ATOM 1561 C C . ARG B 1 58 ? 3.943 -10.031 -13.312 1 93.69 58 ARG B C 1
ATOM 1563 O O . ARG B 1 58 ? 4.699 -9.797 -12.367 1 93.69 58 ARG B O 1
ATOM 1570 N N . LEU B 1 59 ? 2.846 -9.289 -13.75 1 96.5 59 LEU B N 1
ATOM 1571 C CA . LEU B 1 59 ? 2.318 -8.305 -12.812 1 96.5 59 LEU B CA 1
ATOM 1572 C C . LEU B 1 59 ? 1.724 -8.992 -11.586 1 96.5 59 LEU B C 1
ATOM 1574 O O . LEU B 1 59 ? 0.775 -9.773 -11.703 1 96.5 59 LEU B O 1
ATOM 1578 N N . ILE B 1 60 ? 2.307 -8.773 -10.438 1 96.06 60 ILE B N 1
ATOM 1579 C CA . ILE B 1 60 ? 1.854 -9.523 -9.273 1 96.06 60 ILE B CA 1
ATOM 1580 C C . ILE B 1 60 ? 1.002 -8.625 -8.383 1 96.06 60 ILE B C 1
ATOM 1582 O O . ILE B 1 60 ? 0.133 -9.109 -7.648 1 96.06 60 ILE B O 1
ATOM 1586 N N . SER B 1 61 ? 1.235 -7.305 -8.391 1 97.56 61 SER B N 1
ATOM 1587 C CA . SER B 1 61 ? 0.519 -6.375 -7.527 1 97.56 61 SER B CA 1
ATOM 1588 C C . SER B 1 61 ? 0.381 -5.004 -8.188 1 97.56 61 SER B C 1
ATOM 1590 O O . SER B 1 61 ? 1.318 -4.52 -8.82 1 97.56 61 SER B O 1
ATOM 1592 N N . THR B 1 62 ? -0.786 -4.422 -8.047 1 98.06 62 THR B N 1
ATOM 1593 C CA . THR B 1 62 ? -1.039 -3.039 -8.43 1 98.06 62 THR B CA 1
ATOM 1594 C C . THR B 1 62 ? -1.671 -2.266 -7.273 1 98.06 62 THR B C 1
ATOM 1596 O O . THR B 1 62 ? -2.562 -2.775 -6.59 1 98.06 62 THR B O 1
ATOM 1599 N N . THR B 1 63 ? -1.146 -1.115 -7.02 1 98.5 63 THR B N 1
ATOM 1600 C CA . THR B 1 63 ? -1.648 -0.261 -5.949 1 98.5 63 THR B CA 1
ATOM 1601 C C . THR B 1 63 ? -1.855 1.166 -6.445 1 98.5 63 THR B C 1
ATOM 1603 O O . THR B 1 63 ? -1.031 1.692 -7.199 1 98.5 63 THR B O 1
ATOM 1606 N N . VAL B 1 64 ? -2.984 1.693 -6.09 1 98.25 64 VAL B N 1
ATOM 1607 C CA . VAL B 1 64 ? -3.186 3.135 -6.211 1 98.25 64 VAL B CA 1
ATOM 1608 C C . VAL B 1 64 ? -3.229 3.768 -4.824 1 98.25 64 VAL B C 1
ATOM 1610 O O . VAL B 1 64 ? -4.109 3.455 -4.02 1 98.25 64 VAL B O 1
ATOM 1613 N N . HIS B 1 65 ? -2.258 4.605 -4.617 1 98.5 65 HIS B N 1
ATOM 1614 C CA . HIS B 1 65 ? -2.088 5.18 -3.289 1 98.5 65 HIS B CA 1
ATOM 1615 C C . HIS B 1 65 ? -2.322 6.688 -3.307 1 98.5 65 HIS B C 1
ATOM 1617 O O . HIS B 1 65 ? -1.82 7.387 -4.188 1 98.5 65 HIS B O 1
ATOM 1623 N N . THR B 1 66 ? -3.156 7.133 -2.381 1 97.75 66 THR B N 1
ATOM 1624 C CA . THR B 1 66 ? -3.41 8.562 -2.199 1 97.75 66 THR B CA 1
ATOM 1625 C C . THR B 1 66 ? -3.041 9 -0.786 1 97.75 66 THR B C 1
ATOM 1627 O O . THR B 1 66 ? -3.439 8.359 0.192 1 97.75 66 THR B O 1
ATOM 1630 N N . MET B 1 67 ? -2.254 9.977 -0.722 1 97.38 67 MET B N 1
ATOM 1631 C CA . MET B 1 67 ? -1.878 10.656 0.512 1 97.38 67 MET B CA 1
ATOM 1632 C C . MET B 1 67 ? -2.598 12 0.632 1 97.38 67 MET B C 1
ATOM 1634 O O . MET B 1 67 ? -2.492 12.844 -0.255 1 97.38 67 MET B O 1
ATOM 1638 N N . GLU B 1 68 ? -3.283 12.125 1.738 1 94.81 68 GLU B N 1
ATOM 1639 C CA . GLU B 1 68 ? -4.031 13.367 1.916 1 94.81 68 GLU B CA 1
ATOM 1640 C C . GLU B 1 68 ? -3.098 14.531 2.246 1 94.81 68 GLU B C 1
ATOM 1642 O O . GLU B 1 68 ? -2.012 14.328 2.791 1 94.81 68 GLU B O 1
ATOM 1647 N N . ALA B 1 69 ? -3.551 15.719 1.896 1 94.94 69 ALA B N 1
ATOM 1648 C CA . ALA B 1 69 ? -2.77 16.922 2.188 1 94.94 69 ALA B CA 1
ATOM 1649 C C . ALA B 1 69 ? -2.766 17.219 3.684 1 94.94 69 ALA B C 1
ATOM 1651 O O . ALA B 1 69 ? -3.76 16.984 4.375 1 94.94 69 ALA B O 1
ATOM 1652 N N . LEU B 1 70 ? -1.61 17.672 4.16 1 90 70 LEU B N 1
ATOM 1653 C CA . LEU B 1 70 ? -1.516 18.234 5.496 1 90 70 LEU B CA 1
ATOM 1654 C C . LEU B 1 70 ? -1.379 19.766 5.426 1 90 70 LEU B C 1
ATOM 1656 O O . LEU B 1 70 ? -0.577 20.281 4.648 1 90 70 LEU B O 1
ATOM 1660 N N . SER B 1 71 ? -2.207 20.375 6.23 1 88.69 71 SER B N 1
ATOM 1661 C CA . SER B 1 71 ? -2.168 21.828 6.203 1 88.69 71 SER B CA 1
ATOM 1662 C C . SER B 1 71 ? -0.798 22.359 6.617 1 88.69 71 SER B C 1
ATOM 1664 O O . SER B 1 71 ? -0.323 22.062 7.715 1 88.69 71 SER B O 1
ATOM 1666 N N . PHE B 1 72 ? -0.158 23.062 5.688 1 89.88 72 PHE B N 1
ATOM 1667 C CA . PHE B 1 72 ? 1.062 23.828 5.891 1 89.88 72 PHE B CA 1
ATOM 1668 C C . PHE B 1 72 ? 2.266 22.922 6.051 1 89.88 72 PHE B C 1
ATOM 1670 O O . PHE B 1 72 ? 3.344 23.359 6.453 1 89.88 72 PHE B O 1
ATOM 1677 N N . PHE B 1 73 ? 2.023 21.672 5.855 1 89.69 73 PHE B N 1
ATOM 1678 C CA . PHE B 1 73 ? 3.127 20.734 6.055 1 89.69 73 PHE B CA 1
ATOM 1679 C C . PHE B 1 73 ? 3.312 19.844 4.828 1 89.69 73 PHE B C 1
ATOM 1681 O O . PHE B 1 73 ? 2.447 19.797 3.953 1 89.69 73 PHE B O 1
ATOM 1688 N N . ILE B 1 74 ? 4.508 19.297 4.742 1 92.62 74 ILE B N 1
ATOM 1689 C CA . ILE B 1 74 ? 4.812 18.219 3.805 1 92.62 74 ILE B CA 1
ATOM 1690 C C . ILE B 1 74 ? 4.41 16.875 4.41 1 92.62 74 ILE B C 1
ATOM 1692 O O . ILE B 1 74 ? 4.668 16.625 5.59 1 92.62 74 ILE B O 1
ATOM 1696 N N . ASN B 1 75 ? 3.668 16.141 3.658 1 93.69 75 ASN B N 1
ATOM 1697 C CA . ASN B 1 75 ? 3.324 14.789 4.098 1 93.69 75 ASN B CA 1
ATOM 1698 C C . ASN B 1 75 ? 4.332 13.758 3.59 1 93.69 75 ASN B C 1
ATOM 1700 O O . ASN B 1 75 ? 4.668 13.75 2.404 1 93.69 75 ASN B O 1
ATOM 1704 N N . TYR B 1 76 ? 4.867 12.969 4.504 1 95.62 76 TYR B N 1
ATOM 1705 C CA . TYR B 1 76 ? 5.746 11.836 4.211 1 95.62 76 TYR B CA 1
ATOM 1706 C C . TYR B 1 76 ? 5.059 10.516 4.535 1 95.62 76 TYR B C 1
ATOM 1708 O O . TYR B 1 76 ? 4.477 10.359 5.609 1 95.62 76 TYR B O 1
ATOM 1716 N N . GLN B 1 77 ? 5.098 9.609 3.609 1 97.81 77 GLN B N 1
ATOM 1717 C CA . GLN B 1 77 ? 4.586 8.273 3.869 1 97.81 77 GLN B CA 1
ATOM 1718 C C . GLN B 1 77 ? 5.477 7.211 3.227 1 97.81 77 GLN B C 1
ATOM 1720 O O . GLN B 1 77 ? 6.172 7.484 2.248 1 97.81 77 GLN B O 1
ATOM 1725 N N . GLU B 1 78 ? 5.453 6.012 3.818 1 98.38 78 GLU B N 1
ATOM 1726 C CA . GLU B 1 78 ? 6.098 4.824 3.262 1 98.38 78 GLU B CA 1
ATOM 1727 C C . GLU B 1 78 ? 5.094 3.701 3.041 1 98.38 78 GLU B C 1
ATOM 1729 O O . GLU B 1 78 ? 4.203 3.486 3.865 1 98.38 78 GLU B O 1
ATOM 1734 N N . VAL B 1 79 ? 5.215 3.094 1.926 1 98.62 79 VAL B N 1
ATOM 1735 C CA . VAL B 1 79 ? 4.418 1.907 1.627 1 98.62 79 VAL B CA 1
ATOM 1736 C C . VAL B 1 79 ? 5.34 0.727 1.33 1 98.62 79 VAL B C 1
ATOM 1738 O O . VAL B 1 79 ? 6.254 0.835 0.508 1 98.62 79 VAL B O 1
ATOM 1741 N N . THR B 1 80 ? 5.129 -0.357 2.01 1 98.75 80 THR B N 1
ATOM 1742 C CA . THR B 1 80 ? 5.898 -1.576 1.779 1 98.75 80 THR B CA 1
ATOM 1743 C C . THR B 1 80 ? 5 -2.688 1.243 1 98.75 80 THR B C 1
ATOM 1745 O O . THR B 1 80 ? 3.938 -2.961 1.806 1 98.75 80 THR B O 1
ATOM 1748 N N . TYR B 1 81 ? 5.34 -3.18 0.118 1 98.69 81 TYR B N 1
ATOM 1749 C CA . TYR B 1 81 ? 4.793 -4.43 -0.399 1 98.69 81 TYR B CA 1
ATOM 1750 C C . TYR B 1 81 ? 5.695 -5.605 -0.051 1 98.69 81 TYR B C 1
ATOM 1752 O O . TYR B 1 81 ? 6.918 -5.52 -0.188 1 98.69 81 TYR B O 1
ATOM 1760 N N . ARG B 1 82 ? 5.051 -6.703 0.38 1 98.69 82 ARG B N 1
ATOM 1761 C CA . ARG B 1 82 ? 5.777 -7.961 0.545 1 98.69 82 ARG B CA 1
ATOM 1762 C C . ARG B 1 82 ? 4.965 -9.133 0.004 1 98.69 82 ARG B C 1
ATOM 1764 O O . ARG B 1 82 ? 3.795 -9.297 0.349 1 98.69 82 ARG B O 1
ATOM 1771 N N . GLY B 1 83 ? 5.605 -9.852 -0.866 1 97.06 83 GLY B N 1
ATOM 1772 C CA . GLY B 1 83 ? 4.992 -11.055 -1.406 1 97.06 83 GLY B CA 1
ATOM 1773 C C . GLY B 1 83 ? 5.523 -12.328 -0.776 1 97.06 83 GLY B C 1
ATOM 1774 O O . GLY B 1 83 ? 6.148 -12.289 0.285 1 97.06 83 GLY B O 1
ATOM 1775 N N . LEU B 1 84 ? 5.203 -13.445 -1.414 1 92.5 84 LEU B N 1
ATOM 1776 C CA . LEU B 1 84 ? 5.68 -14.75 -0.977 1 92.5 84 LEU B CA 1
ATOM 1777 C C . LEU B 1 84 ? 7.203 -14.789 -0.956 1 92.5 84 LEU B C 1
ATOM 1779 O O . LEU B 1 84 ? 7.859 -14.031 -1.668 1 92.5 84 LEU B O 1
ATOM 1783 N N . GLU B 1 85 ? 7.727 -15.727 -0.21 1 92 85 GLU B N 1
ATOM 1784 C CA . GLU B 1 85 ? 9.172 -15.852 -0.083 1 92 85 GLU B CA 1
ATOM 1785 C C . GLU B 1 85 ? 9.82 -16.172 -1.43 1 92 85 GLU B C 1
ATOM 1787 O O . GLU B 1 85 ? 10.93 -15.695 -1.717 1 92 85 GLU B O 1
ATOM 1792 N N . ASN B 1 86 ? 9.148 -16.844 -2.223 1 92.38 86 ASN B N 1
ATOM 1793 C CA . ASN B 1 86 ? 9.719 -17.25 -3.504 1 92.38 86 ASN B CA 1
ATOM 1794 C C . ASN B 1 86 ? 9.43 -16.219 -4.598 1 92.38 86 ASN B C 1
ATOM 1796 O O . ASN B 1 86 ? 9.648 -16.484 -5.777 1 92.38 86 ASN B O 1
ATOM 1800 N N . THR B 1 87 ? 8.922 -15.188 -4.18 1 94.19 87 THR B N 1
ATOM 1801 C CA . THR B 1 87 ? 8.711 -14.078 -5.105 1 94.19 87 THR B CA 1
ATOM 1802 C C . THR B 1 87 ? 10.016 -13.32 -5.34 1 94.19 87 THR B C 1
ATOM 1804 O O . THR B 1 87 ? 10.758 -13.039 -4.395 1 94.19 87 THR B O 1
ATOM 1807 N N . ASN B 1 88 ? 10.336 -13.062 -6.586 1 96.31 88 ASN B N 1
ATOM 1808 C CA . ASN B 1 88 ? 11.484 -12.25 -6.988 1 96.31 88 ASN B CA 1
ATOM 1809 C C . ASN B 1 88 ? 11.055 -11.055 -7.832 1 96.31 88 ASN B C 1
ATOM 1811 O O . ASN B 1 88 ? 10.758 -11.195 -9.016 1 96.31 88 ASN B O 1
ATOM 1815 N N . ILE B 1 89 ? 11.062 -9.836 -7.195 1 97.69 89 ILE B N 1
ATOM 1816 C CA . ILE B 1 89 ? 10.602 -8.641 -7.891 1 97.69 89 ILE B CA 1
ATOM 1817 C C . ILE B 1 89 ? 11.578 -8.289 -9.016 1 97.69 89 ILE B C 1
ATOM 1819 O O . ILE B 1 89 ? 12.797 -8.273 -8.797 1 97.69 89 ILE B O 1
ATOM 1823 N N . THR B 1 90 ? 11.07 -7.98 -10.18 1 97.94 90 THR B N 1
ATOM 1824 C CA . THR B 1 90 ? 11.938 -7.738 -11.328 1 97.94 90 THR B CA 1
ATOM 1825 C C . THR B 1 90 ? 11.75 -6.316 -11.852 1 97.94 90 THR B C 1
ATOM 1827 O O . THR B 1 90 ? 12.641 -5.766 -12.5 1 97.94 90 THR B O 1
ATOM 1830 N N . MET B 1 91 ? 10.648 -5.785 -11.562 1 98.06 91 MET B N 1
ATOM 1831 C CA . MET B 1 91 ? 10.414 -4.41 -12.008 1 98.06 91 MET B CA 1
ATOM 1832 C C . MET B 1 91 ? 9.43 -3.703 -11.078 1 98.06 91 MET B C 1
ATOM 1834 O O . MET B 1 91 ? 8.445 -4.301 -10.641 1 98.06 91 MET B O 1
ATOM 1838 N N . ILE B 1 92 ? 9.664 -2.473 -10.766 1 98.25 92 ILE B N 1
ATOM 1839 C CA . ILE B 1 92 ? 8.781 -1.566 -10.047 1 98.25 92 ILE B CA 1
ATOM 1840 C C . ILE B 1 92 ? 8.5 -0.329 -10.898 1 98.25 92 ILE B C 1
ATOM 1842 O O . ILE B 1 92 ? 9.43 0.29 -11.422 1 98.25 92 ILE B O 1
ATOM 1846 N N . ARG B 1 93 ? 7.254 -0.037 -11.047 1 97.62 93 ARG B N 1
ATOM 1847 C CA . ARG B 1 93 ? 6.891 1.157 -11.805 1 97.62 93 ARG B CA 1
ATOM 1848 C C . ARG B 1 93 ? 5.938 2.039 -11 1 97.62 93 ARG B C 1
ATOM 1850 O O . ARG B 1 93 ? 4.953 1.55 -10.438 1 97.62 93 ARG B O 1
ATOM 1857 N N . THR B 1 94 ? 6.254 3.275 -10.906 1 97.69 94 THR B N 1
ATOM 1858 C CA . THR B 1 94 ? 5.363 4.246 -10.273 1 97.69 94 THR B CA 1
ATOM 1859 C C . THR B 1 94 ? 4.953 5.324 -11.273 1 97.69 94 THR B C 1
ATOM 1861 O O . THR B 1 94 ? 5.762 5.754 -12.102 1 97.69 94 THR B O 1
ATOM 1864 N N . THR B 1 95 ? 3.684 5.684 -11.219 1 95.19 95 THR B N 1
ATOM 1865 C CA . THR B 1 95 ? 3.152 6.754 -12.055 1 95.19 95 THR B CA 1
ATOM 1866 C C . THR B 1 95 ? 2.305 7.715 -11.227 1 95.19 95 THR B C 1
ATOM 1868 O O . THR B 1 95 ? 1.329 7.305 -10.594 1 95.19 95 THR B O 1
ATOM 1871 N N . GLU B 1 96 ? 2.646 8.891 -11.219 1 93.94 96 GLU B N 1
ATOM 1872 C CA . GLU B 1 96 ? 1.877 9.945 -10.562 1 93.94 96 GLU B CA 1
ATOM 1873 C C . GLU B 1 96 ? 1.345 10.953 -11.57 1 93.94 96 GLU B C 1
ATOM 1875 O O . GLU B 1 96 ? 2.109 11.508 -12.359 1 93.94 96 GLU B O 1
ATOM 1880 N N . PRO B 1 97 ? 0.081 11.234 -11.5 1 89.69 97 PRO B N 1
ATOM 1881 C CA . PRO B 1 97 ? -0.53 12.039 -12.555 1 89.69 97 PRO B CA 1
ATOM 1882 C C . PRO B 1 97 ? -0.119 13.508 -12.484 1 89.69 97 PRO B C 1
ATOM 1884 O O . PRO B 1 97 ? -0.117 14.203 -13.508 1 89.69 97 PRO B O 1
ATOM 1887 N N . TRP B 1 98 ? 0.28 14.055 -11.383 1 88.56 98 TRP B N 1
ATOM 1888 C CA . TRP B 1 98 ? 0.466 15.492 -11.242 1 88.56 98 TRP B CA 1
ATOM 1889 C C . TRP B 1 98 ? 1.948 15.852 -11.188 1 88.56 98 TRP B C 1
ATOM 1891 O O . TRP B 1 98 ? 2.316 17.016 -11.289 1 88.56 98 TRP B O 1
ATOM 1901 N N . GLY B 1 99 ? 2.844 14.969 -11.008 1 86.81 99 GLY B N 1
ATOM 1902 C CA . GLY B 1 99 ? 4.285 15.18 -11.008 1 86.81 99 GLY B CA 1
ATOM 1903 C C . GLY B 1 99 ? 4.773 15.984 -9.82 1 86.81 99 GLY B C 1
ATOM 1904 O O . GLY B 1 99 ? 5.816 16.625 -9.891 1 86.81 99 GLY B O 1
ATOM 1905 N N . SER B 1 100 ? 4.023 16.031 -8.781 1 88.38 100 SER B N 1
ATOM 1906 C CA . SER B 1 100 ? 4.352 16.891 -7.641 1 88.38 100 SER B CA 1
ATOM 1907 C C . SER B 1 100 ? 4.957 16.062 -6.504 1 88.38 100 SER B C 1
ATOM 1909 O O . SER B 1 100 ? 5.43 16.625 -5.512 1 88.38 100 SER B O 1
ATOM 1911 N N . THR B 1 101 ? 4.941 14.781 -6.652 1 94.31 101 THR B N 1
ATOM 1912 C CA . THR B 1 101 ? 5.375 13.93 -5.551 1 94.31 101 THR B CA 1
ATOM 1913 C C . THR B 1 101 ? 6.754 13.344 -5.832 1 94.31 101 THR B C 1
ATOM 1915 O O . THR B 1 101 ? 7.023 12.875 -6.941 1 94.31 101 THR B O 1
ATOM 1918 N N . GLU B 1 102 ? 7.602 13.461 -4.875 1 94.94 102 GLU B N 1
ATOM 1919 C CA . GLU B 1 102 ? 8.883 12.758 -4.934 1 94.94 102 GLU B CA 1
ATOM 1920 C C . GLU B 1 102 ? 8.734 11.312 -4.473 1 94.94 102 GLU B C 1
ATOM 1922 O O . GLU B 1 102 ? 8.141 11.047 -3.426 1 94.94 102 GLU B O 1
ATOM 1927 N N . VAL B 1 103 ? 9.25 10.422 -5.309 1 96.25 103 VAL B N 1
ATOM 1928 C CA . VAL B 1 103 ? 9.188 8.992 -5.02 1 96.25 103 VAL B CA 1
ATOM 1929 C C . VAL B 1 103 ? 10.594 8.422 -4.91 1 96.25 103 VAL B C 1
ATOM 1931 O O . VAL B 1 103 ? 11.438 8.664 -5.777 1 96.25 103 VAL B O 1
ATOM 1934 N N . VAL B 1 104 ? 10.852 7.633 -3.785 1 96.19 104 VAL B N 1
ATOM 1935 C CA . VAL B 1 104 ? 12.172 7.035 -3.598 1 96.19 104 VAL B CA 1
ATOM 1936 C C . VAL B 1 104 ? 12.023 5.566 -3.209 1 96.19 104 VAL B C 1
ATOM 1938 O O . VAL B 1 104 ? 11.055 5.191 -2.545 1 96.19 104 VAL B O 1
ATOM 1941 N N . LEU B 1 105 ? 12.891 4.746 -3.684 1 97.12 105 LEU B N 1
ATOM 1942 C CA . LEU B 1 105 ? 13.016 3.367 -3.221 1 97.12 105 LEU B CA 1
ATOM 1943 C C . LEU B 1 105 ? 13.852 3.293 -1.948 1 97.12 105 LEU B C 1
ATOM 1945 O O . LEU B 1 105 ? 15.062 3.533 -1.979 1 97.12 105 LEU B O 1
ATOM 1949 N N . LEU B 1 106 ? 13.258 2.924 -0.865 1 97.75 106 LEU B N 1
ATOM 1950 C CA . LEU B 1 106 ? 13.906 3.02 0.436 1 97.75 106 LEU B CA 1
ATOM 1951 C C . LEU B 1 106 ? 14.562 1.693 0.817 1 97.75 106 LEU B C 1
ATOM 1953 O O . LEU B 1 106 ? 15.617 1.674 1.446 1 97.75 106 LEU B O 1
ATOM 1957 N N . ASP B 1 107 ? 13.852 0.627 0.547 1 97.69 107 ASP B N 1
ATOM 1958 C CA . ASP B 1 107 ? 14.328 -0.683 0.983 1 97.69 107 ASP B CA 1
ATOM 1959 C C . ASP B 1 107 ? 13.805 -1.787 0.065 1 97.69 107 ASP B C 1
ATOM 1961 O O . ASP B 1 107 ? 12.789 -1.617 -0.605 1 97.69 107 ASP B O 1
ATOM 1965 N N . GLY B 1 108 ? 14.523 -2.941 0.055 1 98.38 108 GLY B N 1
ATOM 1966 C CA . GLY B 1 108 ? 14.164 -4.035 -0.832 1 98.38 108 GLY B CA 1
ATOM 1967 C C . GLY B 1 108 ? 14.281 -3.678 -2.301 1 98.38 108 GLY B C 1
ATOM 1968 O O . GLY B 1 108 ? 15.297 -3.119 -2.729 1 98.38 108 GLY B O 1
ATOM 1969 N N . GLY B 1 109 ? 13.195 -4.105 -3.061 1 97.5 109 GLY B N 1
ATOM 1970 C CA . GLY B 1 109 ? 13.234 -3.777 -4.477 1 97.5 109 GLY B CA 1
ATOM 1971 C C . GLY B 1 109 ? 13.586 -4.965 -5.355 1 97.5 109 GLY B C 1
ATOM 1972 O O . GLY B 1 109 ? 13.062 -6.062 -5.156 1 97.5 109 GLY B O 1
ATOM 1973 N N . LEU B 1 110 ? 14.414 -4.668 -6.348 1 97.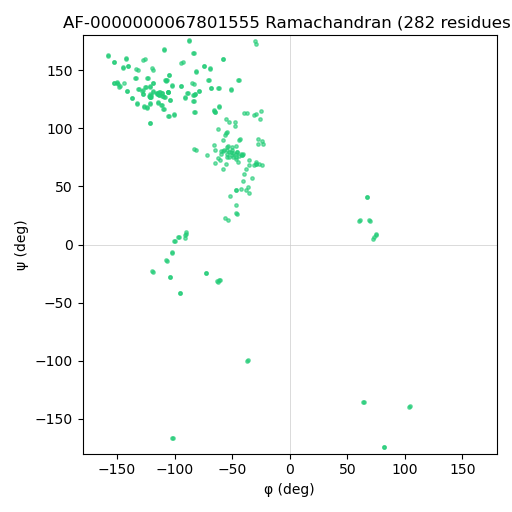12 110 LEU B N 1
ATOM 1974 C CA . LEU B 1 110 ? 14.727 -5.699 -7.328 1 97.12 110 LEU B CA 1
ATOM 1975 C C . LEU B 1 110 ? 15.43 -6.879 -6.668 1 97.12 110 LEU B C 1
ATOM 1977 O O . LEU B 1 110 ? 16.281 -6.691 -5.797 1 97.12 110 LEU B O 1
ATOM 1981 N N . TYR B 1 111 ? 14.984 -8.055 -7.012 1 96 111 TYR B N 1
ATOM 1982 C CA . TYR B 1 111 ? 15.555 -9.336 -6.613 1 96 111 TYR B CA 1
ATOM 1983 C C . TYR B 1 111 ? 15.219 -9.648 -5.16 1 96 111 TYR B C 1
ATOM 1985 O O . TYR B 1 111 ? 15.766 -10.586 -4.578 1 96 111 TYR B O 1
ATOM 1993 N N . HIS B 1 112 ? 14.398 -8.922 -4.555 1 97.81 112 HIS B N 1
ATOM 1994 C CA . HIS B 1 112 ? 13.797 -9.203 -3.254 1 97.81 112 HIS B CA 1
ATOM 1995 C C . HIS B 1 112 ? 12.32 -9.539 -3.389 1 97.81 112 HIS B C 1
ATOM 1997 O O . HIS B 1 112 ? 11.742 -9.391 -4.469 1 97.81 112 HIS B O 1
ATOM 2003 N N . ASN B 1 113 ? 11.805 -10.023 -2.312 1 97.75 113 ASN B N 1
ATOM 2004 C CA . ASN B 1 113 ? 10.367 -10.289 -2.33 1 97.75 113 ASN B CA 1
ATOM 2005 C C . ASN B 1 113 ? 9.578 -9.148 -1.706 1 97.75 113 ASN B C 1
ATOM 2007 O O . ASN B 1 113 ? 8.375 -9.281 -1.454 1 97.75 113 ASN B O 1
ATOM 2011 N N . PHE B 1 114 ? 10.242 -8.055 -1.366 1 98.62 114 PHE B N 1
ATOM 2012 C CA . PHE B 1 114 ? 9.555 -6.891 -0.81 1 98.62 114 PHE B CA 1
ATOM 2013 C C . PHE B 1 114 ? 10.164 -5.598 -1.336 1 98.62 114 PHE B C 1
ATOM 2015 O O . PHE B 1 114 ? 11.281 -5.602 -1.869 1 98.62 114 PHE B O 1
ATOM 2022 N N . VAL B 1 115 ? 9.43 -4.574 -1.248 1 98.81 115 VAL B N 1
ATOM 2023 C CA . VAL B 1 115 ? 9.914 -3.246 -1.606 1 98.81 115 VAL B CA 1
ATOM 2024 C C . VAL B 1 115 ? 9.25 -2.197 -0.719 1 98.81 115 VAL B C 1
ATOM 2026 O O . VAL B 1 115 ? 8.055 -2.291 -0.425 1 98.81 115 VAL B O 1
ATOM 2029 N N . THR B 1 116 ? 10.016 -1.272 -0.251 1 98.75 116 THR B N 1
ATOM 2030 C CA . THR B 1 116 ? 9.523 -0.102 0.466 1 98.75 116 THR B CA 1
ATOM 2031 C C . THR B 1 116 ? 9.742 1.167 -0.354 1 98.75 116 THR B C 1
ATOM 2033 O O . THR B 1 116 ? 10.875 1.498 -0.704 1 98.75 116 THR B O 1
ATOM 2036 N N . LEU B 1 117 ? 8.641 1.814 -0.651 1 98.69 117 LEU B N 1
ATOM 2037 C CA . LEU B 1 117 ? 8.695 3.094 -1.352 1 98.69 117 LEU B CA 1
ATOM 2038 C C . LEU B 1 117 ? 8.367 4.246 -0.404 1 98.69 117 LEU B C 1
ATOM 2040 O O . LEU B 1 117 ? 7.48 4.125 0.442 1 98.69 117 LEU B O 1
ATOM 2044 N N . GLY B 1 118 ? 9.07 5.336 -0.57 1 98.31 118 GLY B N 1
ATOM 2045 C CA . GLY B 1 118 ? 8.805 6.574 0.141 1 98.31 118 GLY B CA 1
ATOM 2046 C C . GLY B 1 118 ? 8.203 7.652 -0.743 1 98.31 118 GLY B C 1
ATOM 2047 O O . GLY B 1 118 ? 8.586 7.793 -1.905 1 98.31 118 GLY B O 1
ATOM 2048 N N . PHE B 1 119 ? 7.289 8.375 -0.164 1 97.75 119 PHE B N 1
ATOM 2049 C CA . PHE B 1 119 ? 6.621 9.461 -0.866 1 97.75 119 PHE B CA 1
ATOM 2050 C C . PHE B 1 119 ? 6.734 10.766 -0.081 1 97.75 119 PHE B C 1
ATOM 2052 O O . PHE B 1 119 ? 6.574 10.773 1.141 1 97.75 119 PHE B O 1
ATOM 2059 N N . LYS B 1 120 ? 7.035 11.742 -0.808 1 96.31 120 LYS B N 1
ATOM 2060 C CA . LYS B 1 120 ? 7.086 13.094 -0.262 1 96.31 120 LYS B CA 1
ATOM 2061 C C . LYS B 1 120 ? 6.223 14.055 -1.081 1 96.31 120 LYS B C 1
ATOM 2063 O O . LYS B 1 120 ? 6.477 14.266 -2.27 1 96.31 120 LYS B O 1
ATOM 2068 N N . SER B 1 121 ? 5.258 14.625 -0.445 1 94.69 121 SER B N 1
ATOM 2069 C CA . SER B 1 121 ? 4.383 15.562 -1.146 1 94.69 121 SER B CA 1
ATOM 2070 C C . SER B 1 121 ? 4.988 16.953 -1.187 1 94.69 121 SER B C 1
ATOM 2072 O O . SER B 1 121 ? 5.98 17.234 -0.508 1 94.69 121 SER B O 1
ATOM 2074 N N . GLU B 1 122 ? 4.457 17.812 -2.047 1 94.06 122 GLU B N 1
ATOM 2075 C CA . GLU B 1 122 ? 4.648 19.25 -1.869 1 94.06 122 GLU B CA 1
ATOM 2076 C C . GLU B 1 122 ? 3.893 19.766 -0.645 1 94.06 122 GLU B C 1
ATOM 2078 O O . GLU B 1 122 ? 2.92 19.141 -0.208 1 94.06 122 GLU B O 1
ATOM 2083 N N . ARG B 1 123 ? 4.426 20.812 -0.075 1 94.31 123 ARG B N 1
ATOM 2084 C CA . ARG B 1 123 ? 3.791 21.406 1.098 1 94.31 123 ARG B CA 1
ATOM 2085 C C . ARG B 1 123 ? 2.311 21.672 0.845 1 94.31 123 ARG B C 1
ATOM 2087 O O . ARG B 1 123 ? 1.938 22.188 -0.211 1 94.31 123 ARG B O 1
ATOM 2094 N N . SER B 1 124 ? 1.468 21.297 1.796 1 94.12 124 SER B N 1
ATOM 2095 C CA . SER B 1 124 ? 0.027 21.531 1.783 1 94.12 124 SER B CA 1
ATOM 2096 C C . SER B 1 124 ? -0.63 20.859 0.581 1 94.12 124 SER B C 1
ATOM 2098 O O . SER B 1 124 ? -1.691 21.281 0.126 1 94.12 124 SER B O 1
ATOM 2100 N N . SER B 1 125 ? 0.013 19.875 -0.027 1 94.5 125 SER B N 1
ATOM 2101 C CA . SER B 1 125 ? -0.511 19.188 -1.209 1 94.5 125 SER B CA 1
ATOM 2102 C C . SER B 1 125 ? -0.719 17.703 -0.949 1 94.5 125 SER B C 1
ATOM 2104 O O . SER B 1 125 ? -0.069 17.125 -0.076 1 94.5 125 SER B O 1
ATOM 2106 N N . SER B 1 126 ? -1.632 17.188 -1.596 1 95 126 SER B N 1
ATOM 2107 C CA . SER B 1 126 ? -1.879 15.75 -1.543 1 95 126 SER B CA 1
ATOM 2108 C C . SER B 1 126 ? -1.146 15.023 -2.664 1 95 126 SER B C 1
ATOM 2110 O O . SER B 1 126 ? -0.649 15.656 -3.6 1 95 126 SER B O 1
ATOM 2112 N N . MET B 1 127 ? -0.905 13.766 -2.461 1 96.12 127 MET B N 1
ATOM 2113 C CA . MET B 1 127 ? -0.569 12.859 -3.557 1 96.12 127 MET B CA 1
ATOM 2114 C C . MET B 1 127 ? -1.78 12.031 -3.969 1 96.12 127 MET B C 1
ATOM 2116 O O . MET B 1 127 ? -2.215 11.148 -3.225 1 96.12 127 MET B O 1
ATOM 2120 N N . THR B 1 128 ? -2.248 12.312 -5.164 1 93.62 128 THR B N 1
ATOM 2121 C CA . THR B 1 128 ? -3.455 11.609 -5.578 1 93.62 128 THR B CA 1
ATOM 2122 C C . THR B 1 128 ? -3.137 10.586 -6.664 1 93.62 128 THR B C 1
ATOM 2124 O O . THR B 1 128 ? -2.467 10.906 -7.648 1 93.62 128 THR B O 1
ATOM 2127 N N . ASN B 1 129 ? -3.553 9.383 -6.43 1 95.75 129 ASN B N 1
ATOM 2128 C CA . ASN B 1 129 ? -3.592 8.336 -7.441 1 95.75 129 ASN B CA 1
ATOM 2129 C C . ASN B 1 129 ? -2.188 7.93 -7.879 1 95.75 129 ASN B C 1
ATOM 2131 O O . ASN B 1 129 ? -1.906 7.84 -9.078 1 95.75 129 ASN B O 1
ATOM 2135 N N . MET B 1 130 ? -1.373 7.855 -6.941 1 97.56 130 MET B N 1
ATOM 2136 C CA . MET B 1 130 ? -0.081 7.246 -7.242 1 97.56 130 MET B CA 1
ATOM 2137 C C . MET B 1 130 ? -0.245 5.773 -7.605 1 97.56 130 MET B C 1
ATOM 2139 O O . MET B 1 130 ? -0.588 4.953 -6.75 1 97.56 130 MET B O 1
ATOM 2143 N N . ALA B 1 131 ? 0.06 5.457 -8.875 1 97.75 131 ALA B N 1
ATOM 2144 C CA . ALA B 1 131 ? -0.001 4.062 -9.305 1 97.75 131 ALA B CA 1
ATOM 2145 C C . ALA B 1 131 ? 1.33 3.355 -9.055 1 97.75 131 ALA B C 1
ATOM 2147 O O . ALA B 1 131 ? 2.393 3.891 -9.383 1 97.75 131 ALA B O 1
ATOM 2148 N N . ILE B 1 132 ? 1.285 2.207 -8.438 1 98.56 132 ILE B N 1
ATOM 2149 C CA . ILE B 1 132 ? 2.445 1.361 -8.18 1 98.56 132 ILE B CA 1
ATOM 2150 C C . ILE B 1 132 ? 2.213 -0.028 -8.766 1 98.56 132 ILE B C 1
ATOM 2152 O O . ILE B 1 132 ? 1.286 -0.733 -8.359 1 98.56 132 ILE B O 1
ATOM 2156 N N . ASP B 1 133 ? 3.062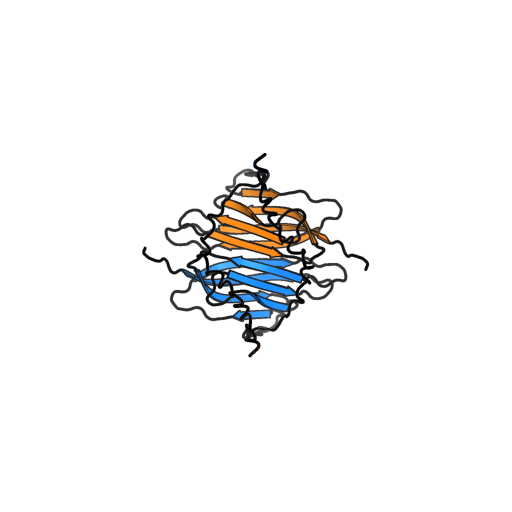 -0.368 -9.695 1 98 133 ASP B N 1
ATOM 2157 C CA . ASP B 1 133 ? 3.018 -1.698 -10.297 1 98 133 ASP B CA 1
ATOM 2158 C C . ASP B 1 133 ? 4.266 -2.504 -9.938 1 98 133 ASP B C 1
ATOM 2160 O O . ASP B 1 133 ? 5.387 -2.018 -10.078 1 98 133 ASP B O 1
ATOM 2164 N N . ILE B 1 134 ? 4.043 -3.703 -9.5 1 98.56 134 ILE B N 1
ATOM 2165 C CA . ILE B 1 134 ? 5.152 -4.582 -9.148 1 98.56 134 ILE B CA 1
ATOM 2166 C C . ILE B 1 134 ? 5.09 -5.855 -9.984 1 98.56 134 ILE B C 1
ATOM 2168 O O . ILE B 1 134 ? 4.09 -6.578 -9.961 1 98.56 134 ILE B O 1
ATOM 2172 N N . PHE B 1 135 ? 6.16 -6.098 -10.734 1 97.81 135 PHE B N 1
ATOM 2173 C CA . PHE B 1 135 ? 6.34 -7.316 -11.508 1 97.81 135 PHE B CA 1
ATOM 2174 C C . PHE B 1 135 ? 7.348 -8.242 -10.836 1 97.81 135 PHE B C 1
ATOM 2176 O O . PHE B 1 135 ? 8.32 -7.781 -10.242 1 97.81 135 PHE B O 1
ATOM 2183 N N . ALA B 1 136 ? 7.09 -9.492 -10.992 1 97.25 136 ALA B N 1
ATOM 2184 C CA . ALA B 1 136 ? 7.973 -10.453 -10.336 1 97.25 136 ALA B CA 1
ATOM 2185 C C . ALA B 1 136 ? 7.898 -11.82 -11.016 1 97.25 136 ALA B C 1
ATOM 2187 O O . ALA B 1 136 ? 7 -12.07 -11.82 1 97.25 136 ALA B O 1
ATOM 2188 N N . THR B 1 137 ? 8.953 -12.602 -10.688 1 95.06 137 THR B N 1
ATOM 2189 C CA . THR B 1 137 ? 8.906 -14.031 -10.945 1 95.06 137 THR B CA 1
ATOM 2190 C C . THR B 1 137 ? 8.617 -14.805 -9.656 1 95.06 137 THR B C 1
ATOM 2192 O O . THR B 1 137 ? 8.992 -14.367 -8.57 1 95.06 137 THR B O 1
ATOM 2195 N N . ILE B 1 138 ? 7.746 -15.758 -9.773 1 89.06 138 ILE B N 1
ATOM 2196 C CA . ILE B 1 138 ? 7.484 -16.641 -8.641 1 89.06 138 ILE B CA 1
ATOM 2197 C C . ILE B 1 138 ? 8.133 -18 -8.883 1 89.06 138 ILE B C 1
ATOM 2199 O O . ILE B 1 138 ? 7.777 -18.703 -9.836 1 89.06 138 ILE B O 1
ATOM 2203 N N . ASN B 1 139 ? 9.195 -18.234 -8.039 1 78.81 139 ASN B N 1
ATOM 2204 C CA . ASN B 1 139 ? 9.875 -19.516 -8.195 1 78.81 139 ASN B CA 1
ATOM 2205 C C . ASN B 1 139 ? 9.156 -20.625 -7.43 1 78.81 139 ASN B C 1
ATOM 2207 O O . ASN B 1 139 ? 8.984 -20.531 -6.211 1 78.81 139 ASN B O 1
ATOM 2211 N N . CYS B 1 140 ? 8.18 -21.172 -7.934 1 61.56 140 CYS B N 1
ATOM 2212 C CA . CYS B 1 140 ? 7.457 -22.266 -7.305 1 61.56 140 CYS B CA 1
ATOM 2213 C C . CYS B 1 140 ? 8.367 -23.469 -7.078 1 61.56 140 CYS B C 1
ATOM 2215 O O . CYS B 1 140 ? 8.992 -23.969 -8.016 1 61.56 140 CYS B O 1
ATOM 2217 N N . SER B 1 141 ? 9.289 -23.391 -6.109 1 48.81 141 SER B N 1
ATOM 2218 C CA . SER B 1 141 ? 10.094 -24.594 -5.949 1 48.81 141 SER B CA 1
ATOM 2219 C C . SER B 1 141 ? 9.211 -25.844 -5.918 1 48.81 141 SER B C 1
ATOM 2221 O O . SER B 1 141 ? 8.172 -25.859 -5.262 1 48.81 141 SER B O 1
ATOM 2223 N N . ASN B 1 142 ? 9.188 -26.578 -6.938 1 35.88 142 ASN B N 1
ATOM 2224 C CA . ASN B 1 142 ? 8.836 -28 -6.914 1 35.88 142 ASN B CA 1
ATOM 2225 C C . ASN B 1 142 ? 9.477 -28.719 -5.727 1 35.88 142 ASN B C 1
ATOM 2227 O O . ASN B 1 142 ? 10.695 -28.891 -5.691 1 35.88 142 ASN B O 1
ATOM 2231 N N . ASN B 1 143 ? 9.359 -28.141 -4.539 1 29.53 143 ASN B N 1
ATOM 2232 C CA . ASN B 1 143 ? 9.75 -29.234 -3.658 1 29.53 143 ASN B CA 1
ATOM 2233 C C . ASN B 1 143 ? 8.609 -30.234 -3.473 1 29.53 143 ASN B C 1
ATOM 2235 O O . ASN B 1 143 ? 7.449 -29.844 -3.336 1 29.53 143 ASN B O 1
#

Radius of gyration: 23.3 Å; Cα contacts (8 Å, |Δi|>4): 665; chains: 2; bounding box: 92×53×79 Å

InterPro domains:
  IPR031734 Transcription activator MBF2 [PF15868] (50-135)

Organism: Spodoptera frugiperda (NCBI:txid7108)